Protein AF-A0A2G4JJT7-F1 (afdb_monomer_lite)

Secondary structure (DSSP, 8-state):
--HHHHHHHHHHHHHHHHHHHHTTHHHHHSSSS---SHHHHHHHHHHHHHHHHTTT---SEETTTSTT-EE------S---------STTTSS-----TTT-THHHHHHHHHHTT--GGGTEEEEEE-SSTTSPPEEEEEE-HHHHHSHHIIIIITTT--B--SS-EEEEEEEEEE-TT--EEEEEEEEEEESSHHHHHHHHHHH-TTEEEEBS-SSS-SS-B---SS---TTHHHHHHHS------

Structure (mmCIF, N/CA/C/O backbone):
data_AF-A0A2G4JJT7-F1
#
_entry.id   AF-A0A2G4JJT7-F1
#
loop_
_atom_site.group_PDB
_atom_site.id
_atom_site.type_symbol
_atom_site.label_atom_id
_atom_site.label_alt_id
_atom_site.label_comp_id
_atom_site.label_asym_id
_atom_site.label_entity_id
_atom_site.label_seq_id
_atom_site.pdbx_PDB_ins_code
_atom_site.Cartn_x
_atom_site.Cartn_y
_atom_site.Cartn_z
_atom_site.occupancy
_atom_site.B_iso_or_equiv
_atom_site.auth_seq_id
_atom_site.auth_comp_id
_atom_site.auth_asym_id
_atom_site.auth_atom_id
_atom_site.pdbx_PDB_model_num
ATOM 1 N N . MET A 1 1 ? 31.871 -16.459 -44.745 1.00 62.88 1 MET A N 1
ATOM 2 C CA . MET A 1 1 ? 32.349 -16.511 -43.346 1.00 62.88 1 MET A CA 1
ATOM 3 C C . MET A 1 1 ? 33.530 -17.458 -43.277 1.00 62.88 1 MET A C 1
ATOM 5 O O . MET A 1 1 ? 33.399 -18.595 -43.723 1.00 62.88 1 MET A O 1
ATOM 9 N N . LYS A 1 2 ? 34.689 -16.998 -42.806 1.00 88.75 2 LYS A N 1
ATOM 10 C CA . LYS A 1 2 ? 35.850 -17.871 -42.592 1.00 88.75 2 LYS A CA 1
ATOM 11 C C . LYS A 1 2 ? 35.611 -18.697 -41.323 1.00 88.75 2 LYS A C 1
ATOM 13 O O . LYS A 1 2 ? 34.895 -18.262 -40.427 1.00 88.75 2 LYS A O 1
ATOM 18 N N . LYS A 1 3 ? 36.218 -19.887 -41.222 1.00 87.38 3 LYS A N 1
ATOM 19 C CA . LYS A 1 3 ? 36.087 -20.760 -40.034 1.00 87.38 3 LYS A CA 1
ATOM 20 C C . LYS A 1 3 ? 36.439 -20.029 -38.731 1.00 87.38 3 LYS A C 1
ATOM 22 O O . LYS A 1 3 ? 35.811 -20.270 -37.711 1.00 87.38 3 LYS A O 1
ATOM 27 N N . ILE A 1 4 ? 37.401 -19.107 -38.793 1.00 92.31 4 ILE A N 1
ATOM 28 C CA . ILE A 1 4 ? 37.841 -18.315 -37.644 1.00 92.31 4 ILE A CA 1
ATOM 29 C C . ILE A 1 4 ? 36.767 -17.330 -37.157 1.00 92.31 4 ILE A C 1
ATOM 31 O O . ILE A 1 4 ? 36.588 -17.175 -35.955 1.00 92.31 4 ILE A O 1
ATOM 35 N N . ASP A 1 5 ? 35.975 -16.758 -38.068 1.00 92.62 5 ASP A N 1
ATOM 36 C CA . ASP A 1 5 ? 34.865 -15.861 -37.724 1.00 92.62 5 ASP A CA 1
ATOM 37 C C . ASP A 1 5 ? 33.791 -16.617 -36.931 1.00 92.62 5 ASP A C 1
ATOM 39 O O . ASP A 1 5 ? 33.224 -16.097 -35.975 1.00 92.62 5 ASP A O 1
ATOM 43 N N . LEU A 1 6 ? 33.544 -17.880 -37.297 1.00 94.94 6 LEU A N 1
ATOM 44 C CA . LEU A 1 6 ? 32.567 -18.738 -36.627 1.00 94.94 6 LEU A CA 1
ATOM 45 C C . LEU A 1 6 ? 33.009 -19.077 -35.197 1.00 94.94 6 LEU A C 1
ATOM 47 O O . LEU A 1 6 ? 32.183 -19.070 -34.287 1.00 94.94 6 LEU A O 1
ATOM 51 N N . VAL A 1 7 ? 34.312 -19.293 -34.985 1.00 95.31 7 VAL A N 1
ATOM 52 C CA . VAL A 1 7 ? 34.884 -19.496 -33.644 1.00 95.31 7 VAL A CA 1
ATOM 53 C C . VAL A 1 7 ? 34.708 -18.245 -32.783 1.00 95.31 7 VAL A C 1
ATOM 55 O O . VAL A 1 7 ? 34.264 -18.356 -31.643 1.00 95.31 7 VAL A O 1
ATOM 58 N N . PHE A 1 8 ? 34.986 -17.056 -33.323 1.00 96.81 8 PHE A N 1
ATOM 59 C CA . PHE A 1 8 ? 34.797 -15.809 -32.579 1.00 96.81 8 PHE A CA 1
ATOM 60 C C . PHE A 1 8 ? 33.328 -15.549 -32.231 1.00 96.81 8 PHE A C 1
ATOM 62 O O . PHE A 1 8 ? 33.026 -15.215 -31.087 1.00 96.81 8 PHE A O 1
ATOM 69 N N . VAL A 1 9 ? 32.401 -15.758 -33.170 1.00 96.44 9 VAL A N 1
ATOM 70 C CA . VAL A 1 9 ? 30.960 -15.615 -32.898 1.00 96.44 9 VAL A CA 1
ATOM 71 C C . VAL A 1 9 ? 30.505 -16.609 -31.830 1.00 96.44 9 VAL A C 1
ATOM 73 O O . VAL A 1 9 ? 29.809 -16.217 -30.895 1.00 96.44 9 VAL A O 1
ATOM 76 N N . ALA A 1 10 ? 30.932 -17.871 -31.914 1.00 96.75 10 ALA A N 1
ATOM 77 C CA . ALA A 1 10 ? 30.601 -18.877 -30.909 1.00 96.75 10 ALA A CA 1
ATOM 78 C C . ALA A 1 10 ? 31.137 -18.496 -29.520 1.00 96.75 10 ALA A C 1
ATOM 80 O O . ALA A 1 10 ? 30.405 -18.595 -28.537 1.00 96.75 10 ALA A O 1
ATOM 81 N N . ALA A 1 11 ? 32.375 -18.002 -29.439 1.00 97.12 11 ALA A N 1
ATOM 82 C CA . ALA A 1 11 ? 32.969 -17.554 -28.183 1.00 97.12 11 ALA A CA 1
ATOM 83 C C . ALA A 1 11 ? 32.204 -16.363 -27.575 1.00 97.12 11 ALA A C 1
ATOM 85 O O . ALA A 1 11 ? 31.918 -16.363 -26.375 1.00 97.12 11 ALA A O 1
ATOM 86 N N . ILE A 1 12 ? 31.810 -15.381 -28.394 1.00 97.50 12 ILE A N 1
ATOM 87 C CA . ILE A 1 12 ? 31.016 -14.223 -27.951 1.00 97.50 12 ILE A CA 1
ATOM 88 C C . ILE A 1 12 ? 29.643 -14.671 -27.439 1.00 97.50 12 ILE A C 1
ATOM 90 O O . ILE A 1 12 ? 29.233 -14.255 -26.357 1.00 97.50 12 ILE A O 1
ATOM 94 N N . LEU A 1 13 ? 28.945 -15.543 -28.174 1.00 97.75 13 LEU A N 1
ATOM 95 C CA . LEU A 1 13 ? 27.634 -16.059 -27.767 1.00 97.75 13 LEU A CA 1
ATOM 96 C C . LEU A 1 13 ? 27.717 -16.874 -26.473 1.00 97.75 13 LEU A C 1
ATOM 98 O O . LEU A 1 13 ? 26.893 -16.675 -25.583 1.00 97.75 13 LEU A O 1
ATOM 102 N N . ALA A 1 14 ? 28.724 -17.740 -26.342 1.00 96.50 14 ALA A N 1
ATOM 103 C CA . ALA A 1 14 ? 28.940 -18.531 -25.133 1.00 96.50 14 ALA A CA 1
ATOM 104 C C . ALA A 1 14 ? 29.213 -17.633 -23.919 1.00 96.50 14 ALA A C 1
ATOM 106 O O . ALA A 1 14 ? 28.605 -17.813 -22.866 1.00 96.50 14 ALA A O 1
ATOM 107 N N . THR A 1 15 ? 30.061 -16.616 -24.087 1.00 97.19 15 THR A N 1
ATOM 108 C CA . THR A 1 15 ? 30.361 -15.642 -23.028 1.00 97.19 15 THR A CA 1
ATOM 109 C C . THR A 1 15 ? 29.111 -14.856 -22.636 1.00 97.19 15 THR A C 1
ATOM 111 O O . THR A 1 15 ? 28.797 -14.721 -21.456 1.00 97.19 15 THR A O 1
ATOM 114 N N . ALA A 1 16 ? 28.349 -14.379 -23.621 1.00 96.62 16 ALA A N 1
ATOM 115 C CA . ALA A 1 16 ? 27.121 -13.632 -23.391 1.00 96.62 16 ALA A CA 1
ATOM 116 C C . ALA A 1 16 ? 26.031 -14.478 -22.709 1.00 96.62 16 ALA A C 1
ATOM 118 O O . ALA A 1 16 ? 25.288 -13.955 -21.879 1.00 96.62 16 ALA A O 1
ATOM 119 N N . ALA A 1 17 ? 25.931 -15.768 -23.044 1.00 95.62 17 ALA A N 1
ATOM 120 C CA . ALA A 1 17 ? 25.017 -16.700 -22.392 1.00 95.62 17 ALA A CA 1
ATOM 121 C C . ALA A 1 17 ? 25.443 -16.979 -20.946 1.00 95.62 17 ALA A C 1
ATOM 123 O O . ALA A 1 17 ? 24.609 -16.894 -20.049 1.00 95.62 17 ALA A O 1
ATOM 124 N N . ALA A 1 18 ? 26.733 -17.229 -20.704 1.00 94.44 18 ALA A N 1
ATOM 125 C CA . ALA A 1 18 ? 27.260 -17.458 -19.361 1.00 94.44 18 ALA A CA 1
ATOM 126 C C . ALA A 1 18 ? 27.008 -16.254 -18.441 1.00 94.44 18 ALA A C 1
ATOM 128 O O . ALA A 1 18 ? 26.500 -16.419 -17.337 1.00 94.44 18 ALA A O 1
ATOM 129 N N . LEU A 1 19 ? 27.272 -15.034 -18.919 1.00 94.56 19 LEU A N 1
ATOM 130 C CA . LEU A 1 19 ? 27.013 -13.819 -18.143 1.00 94.56 19 LEU A CA 1
ATOM 131 C C . LEU A 1 19 ? 25.524 -13.631 -17.820 1.00 94.56 19 LEU A C 1
ATOM 133 O O . LEU A 1 19 ? 25.193 -13.214 -16.717 1.00 94.56 19 LEU A O 1
ATOM 137 N N . ARG A 1 20 ? 24.620 -13.947 -18.756 1.00 92.19 20 ARG A N 1
ATOM 138 C CA . ARG A 1 20 ? 23.171 -13.762 -18.555 1.00 92.19 20 ARG A CA 1
ATOM 139 C C . ARG A 1 20 ? 22.503 -14.862 -17.738 1.00 92.19 20 ARG A C 1
ATOM 141 O O . ARG A 1 20 ? 21.462 -14.599 -17.152 1.00 92.19 20 ARG A O 1
ATOM 148 N N . LEU A 1 21 ? 23.054 -16.072 -17.734 1.00 93.31 21 LEU A N 1
ATOM 149 C CA . LEU A 1 21 ? 22.472 -17.210 -17.023 1.00 93.31 21 LEU A CA 1
ATOM 150 C C . LEU A 1 21 ? 23.082 -17.380 -15.638 1.00 93.31 21 LEU A C 1
ATOM 152 O O . LEU A 1 21 ? 22.343 -17.557 -14.679 1.00 93.31 21 LEU A O 1
ATOM 156 N N . SER A 1 22 ? 24.410 -17.313 -15.529 1.00 91.06 22 SER A N 1
ATOM 157 C CA . SER A 1 22 ? 25.097 -17.627 -14.278 1.00 91.06 22 SER A CA 1
ATOM 158 C C . SER A 1 22 ? 25.021 -16.489 -13.265 1.00 91.06 22 SER A C 1
ATOM 160 O O . SER A 1 22 ? 24.880 -16.761 -12.081 1.00 91.06 22 SER A O 1
ATOM 162 N N . ALA A 1 23 ? 25.101 -15.225 -13.701 1.00 90.38 23 ALA A N 1
ATOM 163 C CA . ALA A 1 23 ? 25.109 -14.092 -12.772 1.00 90.38 23 ALA A CA 1
ATOM 164 C C . ALA A 1 23 ? 23.794 -13.932 -11.978 1.00 90.38 23 ALA A C 1
ATOM 166 O O . ALA A 1 23 ? 23.884 -13.763 -10.768 1.00 90.38 23 ALA A O 1
ATOM 167 N N . PRO A 1 24 ? 22.593 -14.026 -12.588 1.00 90.75 24 PRO A N 1
ATOM 168 C CA . PRO A 1 24 ? 21.334 -13.910 -11.849 1.00 90.75 24 PRO A CA 1
ATOM 169 C C . PRO A 1 24 ? 20.770 -15.258 -11.369 1.00 90.75 24 PRO A C 1
ATOM 171 O O . PRO A 1 24 ? 19.615 -15.309 -10.952 1.00 90.75 24 PRO A O 1
ATOM 174 N N . TRP A 1 25 ? 21.517 -16.366 -11.479 1.00 92.50 25 TRP A N 1
ATOM 175 C CA . TRP A 1 25 ? 20.966 -17.713 -11.275 1.00 92.50 25 TRP A CA 1
ATOM 176 C C . TRP A 1 25 ? 20.315 -17.877 -9.900 1.00 92.50 25 TRP A C 1
ATOM 178 O O . TRP A 1 25 ? 19.155 -18.277 -9.809 1.00 92.50 25 TRP A O 1
ATOM 188 N N . ASP A 1 26 ? 21.036 -17.510 -8.842 1.00 92.19 26 ASP A N 1
ATOM 189 C CA . ASP A 1 26 ? 20.551 -17.647 -7.468 1.00 92.19 26 ASP A CA 1
ATOM 190 C C . ASP A 1 26 ? 19.447 -16.626 -7.142 1.00 92.19 26 ASP A C 1
ATOM 192 O O . ASP A 1 26 ? 18.537 -16.929 -6.373 1.00 92.19 26 ASP A O 1
ATOM 196 N N . ASP A 1 27 ? 19.436 -15.461 -7.792 1.00 86.38 27 ASP A N 1
ATOM 197 C CA . ASP A 1 27 ? 18.375 -14.462 -7.605 1.00 86.38 27 ASP A CA 1
ATOM 198 C C . ASP A 1 27 ? 17.053 -14.883 -8.261 1.00 86.38 27 ASP A C 1
ATOM 200 O O . ASP A 1 27 ? 15.976 -14.554 -7.756 1.00 86.38 27 ASP A O 1
ATOM 204 N N . VAL A 1 28 ? 17.125 -15.610 -9.384 1.00 89.25 28 VAL A N 1
ATOM 205 C CA . VAL A 1 28 ? 15.960 -16.079 -10.153 1.00 89.25 28 VAL A CA 1
ATOM 206 C C . VAL A 1 28 ? 15.461 -17.436 -9.655 1.00 89.25 28 VAL A C 1
ATOM 208 O O . VAL A 1 28 ? 14.250 -17.660 -9.595 1.00 89.25 28 VAL A O 1
ATOM 211 N N . LEU A 1 29 ? 16.372 -18.352 -9.314 1.00 92.19 29 LEU A N 1
ATOM 212 C CA . LEU A 1 29 ? 16.073 -19.759 -9.012 1.00 92.19 29 LEU A CA 1
ATOM 213 C C . LEU A 1 29 ? 16.462 -20.193 -7.589 1.00 92.19 29 LEU A C 1
ATOM 215 O O . LEU A 1 29 ? 16.241 -21.349 -7.238 1.00 92.19 29 LEU A O 1
ATOM 219 N N . GLY A 1 30 ? 17.002 -19.306 -6.750 1.00 81.00 30 GLY A N 1
ATOM 220 C CA . GLY A 1 30 ? 17.460 -19.648 -5.394 1.00 81.00 30 GLY A CA 1
ATOM 221 C C . GLY A 1 30 ? 16.357 -19.781 -4.339 1.00 81.00 30 GLY A C 1
ATOM 222 O O . GLY A 1 30 ? 16.654 -20.031 -3.173 1.00 81.00 30 GLY A O 1
ATOM 223 N N . SER A 1 31 ? 15.083 -19.625 -4.710 1.00 80.81 31 SER A N 1
ATOM 224 C CA . SER A 1 31 ? 13.943 -19.748 -3.792 1.00 80.81 31 SER A CA 1
ATOM 225 C C . SER A 1 31 ? 13.006 -20.896 -4.187 1.00 80.81 31 SER A C 1
ATOM 227 O O . SER A 1 31 ? 13.139 -21.496 -5.249 1.00 80.81 31 SER A O 1
ATOM 229 N N . SER A 1 32 ? 11.995 -21.191 -3.361 1.00 86.06 32 SER A N 1
ATOM 230 C CA . SER A 1 32 ? 10.944 -22.171 -3.696 1.00 86.06 32 SER A CA 1
ATOM 231 C C . SER A 1 32 ? 10.057 -21.754 -4.881 1.00 86.06 32 SER A C 1
ATOM 233 O O . SER A 1 32 ? 9.156 -22.497 -5.278 1.00 86.06 32 SER A O 1
ATOM 235 N N . ARG A 1 33 ? 10.280 -20.557 -5.437 1.00 74.62 33 ARG A N 1
ATOM 236 C CA . ARG A 1 33 ? 9.566 -19.984 -6.578 1.00 74.62 33 ARG A CA 1
ATOM 237 C C . ARG A 1 33 ? 10.562 -19.378 -7.567 1.00 74.62 33 ARG A C 1
ATOM 239 O O . ARG A 1 33 ? 11.626 -18.906 -7.177 1.00 74.62 33 ARG A O 1
ATOM 246 N N . VAL A 1 34 ? 10.172 -19.341 -8.841 1.00 86.38 34 VAL A N 1
ATOM 247 C CA . VAL A 1 34 ? 10.897 -18.571 -9.858 1.00 86.38 34 VAL A CA 1
ATOM 248 C C . VAL A 1 34 ? 10.654 -17.089 -9.595 1.00 86.38 34 VAL A C 1
ATOM 250 O O . VAL A 1 34 ? 9.505 -16.637 -9.580 1.00 86.38 34 VAL A O 1
ATOM 253 N N . ASN A 1 35 ? 11.730 -16.348 -9.366 1.00 83.12 35 ASN A N 1
ATOM 254 C CA . ASN A 1 35 ? 11.689 -14.919 -9.121 1.00 83.12 35 ASN A CA 1
ATOM 255 C C . ASN A 1 35 ? 11.998 -14.167 -10.417 1.00 83.12 35 ASN A C 1
ATOM 257 O O . ASN A 1 35 ? 13.136 -14.119 -10.879 1.00 83.12 35 ASN A O 1
ATOM 261 N N . PHE A 1 36 ? 10.969 -13.586 -11.025 1.00 85.38 36 PHE A N 1
ATOM 262 C CA . PHE A 1 36 ? 11.162 -12.705 -12.168 1.00 85.38 36 PHE A CA 1
ATOM 263 C C . PHE A 1 36 ? 11.747 -11.382 -11.678 1.00 85.38 36 PHE A C 1
ATOM 265 O O . PHE A 1 36 ? 11.141 -10.693 -10.855 1.00 85.38 36 PHE A O 1
ATOM 272 N N . LEU A 1 37 ? 12.945 -11.061 -12.162 1.00 78.81 37 LEU A N 1
ATOM 273 C CA . LEU A 1 37 ? 13.629 -9.825 -11.808 1.00 78.81 37 LEU A CA 1
ATOM 274 C C . LEU A 1 37 ? 12.855 -8.639 -12.389 1.00 78.81 37 LEU A C 1
ATOM 276 O O . LEU A 1 37 ? 12.451 -8.671 -13.549 1.00 78.81 37 LEU A O 1
ATOM 280 N N . GLU A 1 38 ? 12.683 -7.600 -11.573 1.00 74.75 38 GLU A N 1
ATOM 281 C CA . GLU A 1 38 ? 11.982 -6.357 -11.914 1.00 74.75 38 GLU A CA 1
ATOM 282 C C . GLU A 1 38 ? 10.460 -6.481 -12.114 1.00 74.75 38 GLU A C 1
ATOM 284 O O . GLU A 1 38 ? 9.870 -7.548 -12.278 1.00 74.75 38 GLU A O 1
ATOM 289 N N . THR A 1 39 ? 9.782 -5.333 -12.084 1.00 68.75 39 THR A N 1
ATOM 290 C CA . THR A 1 39 ? 8.317 -5.265 -12.199 1.00 68.75 39 THR A CA 1
ATOM 291 C C . THR A 1 39 ? 7.823 -5.614 -13.608 1.00 68.75 39 THR A C 1
ATOM 293 O O . THR A 1 39 ? 6.733 -6.172 -13.751 1.00 68.75 39 THR A O 1
ATOM 296 N N . ASP A 1 40 ? 8.617 -5.316 -14.638 1.00 72.69 40 ASP A N 1
ATOM 297 C CA . ASP A 1 40 ? 8.242 -5.517 -16.042 1.00 72.69 40 ASP A CA 1
ATOM 298 C C . ASP A 1 40 ? 8.146 -7.006 -16.415 1.00 72.69 40 ASP A C 1
ATOM 300 O O . ASP A 1 40 ? 7.186 -7.446 -17.053 1.00 72.69 40 ASP A O 1
ATOM 304 N N . ALA A 1 41 ? 9.067 -7.831 -15.912 1.00 77.75 41 ALA A N 1
ATOM 305 C CA . ALA A 1 41 ? 9.032 -9.269 -16.157 1.00 77.75 41 ALA A CA 1
ATOM 306 C C . ALA A 1 41 ? 7.759 -9.913 -15.577 1.00 77.75 41 ALA A C 1
ATOM 308 O O . ALA A 1 41 ? 7.095 -10.708 -16.247 1.00 77.75 41 ALA A O 1
ATOM 309 N N . TRP A 1 42 ? 7.346 -9.507 -14.371 1.00 77.50 42 TRP A N 1
ATOM 310 C CA . TRP A 1 42 ? 6.079 -9.949 -13.773 1.00 77.50 42 TRP A CA 1
ATOM 311 C C . TRP A 1 42 ? 4.850 -9.504 -14.574 1.00 77.50 42 TRP A C 1
ATOM 313 O O . TRP A 1 42 ? 3.873 -10.253 -14.677 1.00 77.50 42 TRP A O 1
ATOM 323 N N . TYR A 1 43 ? 4.884 -8.304 -15.157 1.00 79.06 43 TYR A N 1
ATOM 324 C CA . TYR A 1 43 ? 3.828 -7.831 -16.050 1.00 79.06 43 TYR A CA 1
ATOM 325 C C . TYR A 1 43 ? 3.699 -8.738 -17.284 1.00 79.06 43 TYR A C 1
ATOM 327 O O . TYR A 1 43 ? 2.594 -9.191 -17.606 1.00 79.06 43 TYR A O 1
ATOM 335 N N . HIS A 1 44 ? 4.822 -9.084 -17.915 1.00 79.75 44 HIS A N 1
ATOM 336 C CA . HIS A 1 44 ? 4.840 -9.973 -19.075 1.00 79.75 44 HIS A CA 1
ATOM 337 C C . HIS A 1 44 ? 4.370 -11.396 -18.763 1.00 79.75 44 HIS A C 1
ATOM 339 O O . HIS A 1 44 ? 3.614 -11.962 -19.555 1.00 79.75 44 HIS A O 1
ATOM 345 N N . VAL A 1 45 ? 4.729 -11.956 -17.605 1.00 83.44 45 VAL A N 1
ATOM 346 C CA . VAL A 1 45 ? 4.232 -13.274 -17.167 1.00 83.44 45 VAL A CA 1
ATOM 347 C C . VAL A 1 45 ? 2.706 -13.294 -17.135 1.00 83.44 45 VAL A C 1
ATOM 349 O O . VAL A 1 45 ? 2.090 -14.186 -17.717 1.00 83.44 45 VAL A O 1
ATOM 352 N N . ARG A 1 46 ? 2.076 -12.268 -16.551 1.00 84.69 46 ARG A N 1
ATOM 353 C CA . ARG A 1 46 ? 0.610 -12.163 -16.515 1.00 84.69 46 ARG A CA 1
ATOM 354 C C . ARG A 1 46 ? -0.002 -12.073 -17.914 1.00 84.69 46 ARG A C 1
ATOM 356 O O . ARG A 1 46 ? -1.028 -12.704 -18.169 1.00 84.69 46 ARG A O 1
ATOM 363 N N . LEU A 1 47 ? 0.600 -11.299 -18.820 1.00 80.81 47 LEU A N 1
ATOM 364 C CA . LEU A 1 47 ? 0.118 -11.209 -20.202 1.00 80.81 47 LEU A CA 1
ATOM 365 C C . LEU A 1 47 ? 0.205 -12.559 -20.922 1.00 80.81 47 LEU A C 1
ATOM 367 O O . LEU A 1 47 ? -0.745 -12.939 -21.608 1.00 80.81 47 LEU A O 1
ATOM 371 N N . VAL A 1 48 ? 1.305 -13.295 -20.740 1.00 83.25 48 VAL A N 1
ATOM 372 C CA . VAL A 1 48 ? 1.493 -14.634 -21.316 1.00 83.25 48 VAL A CA 1
ATOM 373 C C . VAL A 1 48 ? 0.470 -15.615 -20.747 1.00 83.25 48 VAL A C 1
ATOM 375 O O . VAL A 1 48 ? -0.194 -16.307 -21.515 1.00 83.25 48 VAL A O 1
ATOM 378 N N . GLU A 1 49 ? 0.269 -15.645 -19.429 1.00 83.00 49 GLU A N 1
ATOM 379 C CA . GLU A 1 49 ? -0.749 -16.500 -18.806 1.00 83.00 49 GLU A CA 1
ATOM 380 C C . GLU A 1 49 ? -2.155 -16.202 -19.336 1.00 83.00 49 GLU A C 1
ATOM 382 O O . GLU A 1 49 ? -2.916 -17.120 -19.656 1.00 83.00 49 GLU A O 1
ATOM 387 N N . ASN A 1 50 ? -2.494 -14.918 -19.468 1.00 81.88 50 ASN A N 1
ATOM 388 C CA . ASN A 1 50 ? -3.764 -14.496 -20.041 1.00 81.88 50 ASN A CA 1
ATOM 389 C C . ASN A 1 50 ? -3.896 -14.928 -21.511 1.00 81.88 50 ASN A C 1
ATOM 391 O O . ASN A 1 50 ? -4.955 -15.408 -21.915 1.00 81.88 50 ASN A O 1
ATOM 395 N N . GLN A 1 51 ? -2.824 -14.808 -22.299 1.00 82.12 51 GLN A N 1
ATOM 396 C CA . GLN A 1 51 ? -2.798 -15.218 -23.703 1.00 82.12 51 GLN A CA 1
ATOM 397 C C . GLN A 1 51 ? -2.959 -16.731 -23.873 1.00 82.12 51 GLN A C 1
ATOM 399 O O . GLN A 1 51 ? -3.660 -17.162 -24.785 1.00 82.12 51 GLN A O 1
ATOM 404 N N . VAL A 1 52 ? -2.339 -17.531 -23.003 1.00 83.00 52 VAL A N 1
ATOM 405 C CA . VAL A 1 52 ? -2.455 -18.998 -23.019 1.00 83.00 52 VAL A CA 1
ATOM 406 C C . VAL A 1 52 ? -3.883 -19.435 -22.689 1.00 83.00 52 VAL A C 1
ATOM 408 O O . VAL A 1 52 ? -4.419 -20.316 -23.354 1.00 83.00 52 VAL A O 1
ATOM 411 N N . ARG A 1 53 ? -4.528 -18.804 -21.698 1.00 82.19 53 ARG A N 1
ATOM 412 C CA . ARG A 1 53 ? -5.901 -19.151 -21.283 1.00 82.19 53 ARG A CA 1
ATOM 413 C C . ARG A 1 53 ? -6.968 -18.746 -22.294 1.00 82.19 53 ARG A C 1
ATOM 415 O O . ARG A 1 53 ? -7.989 -19.417 -22.384 1.00 82.19 53 ARG A O 1
ATOM 422 N N . ASN A 1 54 ? -6.744 -17.651 -23.016 1.00 78.44 54 ASN A N 1
ATOM 423 C CA . ASN A 1 54 ? -7.735 -17.066 -23.920 1.00 78.44 54 ASN A CA 1
ATOM 424 C C . ASN A 1 54 ? -7.366 -17.226 -25.398 1.00 78.44 54 ASN A C 1
ATOM 426 O O . ASN A 1 54 ? -7.971 -16.579 -26.251 1.00 78.44 54 ASN A O 1
ATOM 430 N N . PHE A 1 55 ? -6.377 -18.068 -25.713 1.00 84.81 55 PHE A N 1
ATOM 431 C CA . PHE A 1 55 ? -5.949 -18.305 -27.086 1.00 84.81 55 PHE A CA 1
ATOM 432 C C . PHE A 1 55 ? -7.144 -18.733 -27.960 1.00 84.81 55 PHE A C 1
ATOM 434 O O . PHE A 1 55 ? -7.902 -19.614 -27.549 1.00 84.81 55 PHE A O 1
ATOM 441 N N . PRO A 1 56 ? -7.333 -18.139 -29.157 1.00 88.56 56 PRO A N 1
ATOM 442 C CA . PRO A 1 56 ? -6.413 -17.260 -29.897 1.00 88.56 56 PRO A CA 1
ATOM 443 C C . PRO A 1 56 ? -6.589 -15.751 -29.642 1.00 88.56 56 PRO A C 1
ATOM 445 O O . PRO A 1 56 ? -5.966 -14.931 -30.316 1.00 88.56 56 PRO A O 1
ATOM 448 N N . HIS A 1 57 ? -7.444 -15.352 -28.703 1.00 80.25 57 HIS A N 1
ATOM 449 C CA . HIS A 1 57 ? -7.728 -13.946 -28.428 1.00 80.25 57 HIS A CA 1
ATOM 450 C C . HIS A 1 57 ? -6.637 -13.318 -27.553 1.00 80.25 57 HIS A C 1
ATOM 452 O O . HIS A 1 57 ? -6.133 -13.933 -26.614 1.00 80.25 57 HIS A O 1
ATOM 458 N N . ARG A 1 58 ? -6.265 -12.075 -27.876 1.00 76.44 58 ARG A N 1
ATOM 459 C CA . ARG A 1 58 ? -5.261 -11.289 -27.145 1.00 76.44 58 ARG A CA 1
ATOM 460 C C . ARG A 1 58 ? -5.911 -10.138 -26.398 1.00 76.44 58 ARG A C 1
ATOM 462 O O . ARG A 1 58 ? -6.865 -9.538 -26.892 1.00 76.44 58 ARG A O 1
ATOM 469 N N . VAL A 1 59 ? -5.352 -9.787 -25.246 1.00 77.75 59 VAL A N 1
ATOM 470 C CA . VAL A 1 59 ? -5.735 -8.568 -24.531 1.00 77.75 59 VAL A CA 1
ATOM 471 C C . VAL A 1 59 ? -5.115 -7.357 -25.228 1.00 77.75 59 VAL A C 1
ATOM 473 O O . VAL A 1 59 ? -3.913 -7.319 -25.470 1.00 77.75 59 VAL A O 1
ATOM 476 N N . THR A 1 60 ? -5.943 -6.389 -25.612 1.00 77.69 60 THR A N 1
ATOM 477 C CA . THR A 1 60 ? -5.507 -5.153 -26.290 1.00 77.69 60 THR A CA 1
ATOM 478 C C . THR A 1 60 ? -5.426 -3.964 -25.340 1.00 77.69 60 THR A C 1
ATOM 480 O O . THR A 1 60 ? -4.669 -3.027 -25.585 1.00 77.69 60 THR A O 1
ATOM 483 N N . VAL A 1 61 ? -6.178 -4.014 -24.243 1.00 79.62 61 VAL A N 1
ATOM 484 C CA . VAL A 1 61 ? -6.180 -3.012 -23.180 1.00 79.62 61 VAL A CA 1
ATOM 485 C C . VAL A 1 61 ? -6.036 -3.738 -21.860 1.00 79.62 61 VAL A C 1
ATOM 487 O O . VAL A 1 61 ? -6.824 -4.631 -21.553 1.00 79.62 61 VAL A O 1
ATOM 490 N N . ASP A 1 62 ? -5.027 -3.351 -21.097 1.00 73.81 62 ASP A N 1
ATOM 491 C CA . ASP A 1 62 ? -4.775 -3.877 -19.773 1.00 73.81 62 ASP A CA 1
ATOM 492 C C . ASP A 1 62 ? -5.306 -2.918 -18.703 1.00 73.81 62 ASP A C 1
ATOM 494 O O . ASP A 1 62 ? -4.668 -1.897 -18.412 1.00 73.81 62 ASP A O 1
ATOM 498 N N . PRO A 1 63 ? -6.462 -3.224 -18.094 1.00 69.44 63 PRO A N 1
ATOM 499 C CA . PRO A 1 63 ? -7.044 -2.383 -17.057 1.00 69.44 63 PRO A CA 1
ATOM 500 C C . PRO A 1 63 ? -6.263 -2.450 -15.736 1.00 69.44 63 PRO A C 1
ATOM 502 O O . PRO A 1 63 ? -6.600 -1.743 -14.799 1.00 69.44 63 PRO A O 1
ATOM 505 N N . TYR A 1 64 ? -5.225 -3.281 -15.616 1.00 61.44 64 TYR A N 1
ATOM 506 C CA . TYR A 1 64 ? -4.438 -3.384 -14.384 1.00 61.44 64 TYR A CA 1
ATOM 507 C C . TYR A 1 64 ? -3.121 -2.602 -14.434 1.00 61.44 64 TYR A C 1
ATOM 509 O O . TYR A 1 64 ? -2.423 -2.529 -13.424 1.00 61.44 64 TYR A O 1
ATOM 517 N N . ALA A 1 65 ? -2.769 -2.027 -15.586 1.00 63.56 65 ALA A N 1
ATOM 518 C CA . ALA A 1 65 ? -1.449 -1.447 -15.818 1.00 63.56 65 ALA A CA 1
ATOM 519 C C . ALA A 1 65 ? -1.342 0.064 -15.510 1.00 63.56 65 ALA A C 1
ATOM 521 O O . ALA A 1 65 ? -0.305 0.502 -15.022 1.00 63.56 65 ALA A O 1
ATOM 522 N N . ALA A 1 66 ? -2.393 0.865 -15.739 1.00 58.88 66 ALA A N 1
ATOM 523 C CA . ALA A 1 66 ? -2.397 2.322 -15.498 1.00 58.88 66 ALA A CA 1
ATOM 524 C C . ALA A 1 66 ? -3.830 2.859 -15.316 1.00 58.88 66 ALA A C 1
ATOM 526 O O . ALA A 1 66 ? -4.700 2.255 -15.916 1.00 58.88 66 ALA A O 1
ATOM 527 N N . PRO A 1 67 ? -4.102 3.985 -14.616 1.00 44.53 67 PRO A N 1
ATOM 528 C CA . PRO A 1 67 ? -5.451 4.480 -14.255 1.00 44.53 67 PRO A CA 1
ATOM 529 C C . PRO A 1 67 ? -6.529 4.567 -15.355 1.00 44.53 67 PRO A C 1
ATOM 531 O O . PRO A 1 67 ? -7.711 4.547 -15.042 1.00 44.53 67 PRO A O 1
ATOM 534 N N . ASN A 1 68 ? -6.145 4.657 -16.632 1.00 60.41 68 ASN A N 1
ATOM 535 C CA . ASN A 1 68 ? -7.072 4.694 -17.776 1.00 60.41 68 ASN A CA 1
ATOM 536 C C . ASN A 1 68 ? -7.001 3.416 -18.637 1.00 60.41 68 ASN A C 1
ATOM 538 O O . ASN A 1 68 ? -7.429 3.400 -19.791 1.00 60.41 68 ASN A O 1
ATOM 542 N N . GLY A 1 69 ? -6.406 2.357 -18.091 1.00 57.28 69 GLY A N 1
ATOM 543 C CA . GLY A 1 69 ? -5.900 1.211 -18.829 1.00 57.28 69 GLY A CA 1
ATOM 544 C C . GLY A 1 69 ? -4.613 1.561 -19.574 1.00 57.28 69 GLY A C 1
ATOM 545 O O . GLY A 1 69 ? -4.375 2.707 -19.958 1.00 57.28 69 GLY A O 1
ATOM 546 N N . GLN A 1 70 ? -3.762 0.564 -19.790 1.00 70.06 70 GLN A N 1
ATOM 547 C CA . GLN A 1 70 ? -2.642 0.696 -20.717 1.00 70.06 70 GLN A CA 1
ATOM 548 C C . GLN A 1 70 ? -2.951 -0.113 -21.966 1.00 70.06 70 GLN A C 1
ATOM 550 O O . GLN A 1 70 ? -3.311 -1.287 -21.881 1.00 70.06 70 GLN A O 1
ATOM 555 N N . TYR A 1 71 ? -2.788 0.493 -23.138 1.00 71.50 71 TYR A N 1
ATOM 556 C CA . TYR A 1 71 ? -2.782 -0.284 -24.368 1.00 71.50 71 TYR A CA 1
ATOM 557 C C . TYR A 1 71 ? -1.590 -1.233 -24.336 1.00 71.50 71 TYR A C 1
ATOM 559 O O . TYR A 1 71 ? -0.440 -0.806 -24.208 1.00 71.50 71 TYR A O 1
ATOM 567 N N . VAL A 1 72 ? -1.870 -2.527 -24.447 1.00 67.25 72 VAL A N 1
ATOM 568 C CA . VAL A 1 72 ? -0.812 -3.521 -24.581 1.00 67.25 72 VAL A CA 1
ATOM 569 C C . VAL A 1 72 ? -0.285 -3.371 -25.995 1.00 67.25 72 VAL A C 1
ATOM 571 O O . VAL A 1 72 ? -1.002 -3.668 -26.953 1.00 67.25 72 VAL A O 1
ATOM 574 N N . ALA A 1 73 ? 0.942 -2.860 -26.132 1.00 56.53 73 ALA A N 1
ATOM 575 C CA . ALA A 1 73 ? 1.607 -2.803 -27.423 1.00 56.53 73 ALA A CA 1
ATOM 576 C C . ALA A 1 73 ? 1.621 -4.225 -27.989 1.00 56.53 73 ALA A C 1
ATOM 578 O O . ALA A 1 73 ? 2.269 -5.123 -27.449 1.00 56.53 73 ALA A O 1
ATOM 579 N N . ALA A 1 74 ? 0.827 -4.447 -29.035 1.00 47.53 74 ALA A N 1
ATOM 580 C CA . ALA A 1 74 ? 0.787 -5.731 -29.695 1.00 47.53 74 ALA A CA 1
ATOM 581 C C . ALA A 1 74 ? 2.196 -6.004 -30.227 1.00 47.53 74 ALA A C 1
ATOM 583 O O . ALA A 1 74 ? 2.701 -5.250 -31.058 1.00 47.53 74 ALA A O 1
ATOM 584 N N . LEU A 1 75 ? 2.822 -7.089 -29.770 1.00 39.50 75 LEU A N 1
ATOM 585 C CA . LEU A 1 75 ? 3.914 -7.715 -30.507 1.00 39.50 75 LEU A CA 1
ATOM 586 C C . LEU A 1 75 ? 3.317 -8.229 -31.826 1.00 39.50 75 LEU A C 1
ATOM 588 O O . LEU A 1 75 ? 2.865 -9.366 -31.930 1.00 39.50 75 LEU A O 1
ATOM 592 N N . ALA A 1 76 ? 3.239 -7.344 -32.814 1.00 29.44 76 ALA A N 1
ATOM 593 C CA . ALA A 1 76 ? 3.011 -7.659 -34.212 1.00 29.44 76 ALA A CA 1
ATOM 594 C C . ALA A 1 76 ? 4.187 -7.074 -35.014 1.00 29.44 76 ALA A C 1
ATOM 596 O O . ALA A 1 76 ? 4.644 -5.969 -34.706 1.00 29.44 76 ALA A O 1
ATOM 597 N N . PRO A 1 77 ? 4.729 -7.809 -36.000 1.00 30.53 77 PRO A N 1
ATOM 598 C CA . PRO A 1 77 ? 5.914 -7.387 -36.728 1.00 30.53 77 PRO A CA 1
ATOM 599 C C . PRO A 1 77 ? 5.580 -6.207 -37.650 1.00 30.53 77 PRO A C 1
ATOM 601 O O . PRO A 1 77 ? 4.612 -6.269 -38.394 1.00 30.53 77 PRO A O 1
ATOM 604 N N . ALA A 1 78 ? 6.439 -5.186 -37.605 1.00 32.16 78 ALA A N 1
ATOM 605 C CA . ALA A 1 78 ? 6.644 -4.122 -38.590 1.00 32.16 78 ALA A CA 1
ATOM 606 C C . ALA A 1 78 ? 5.438 -3.258 -39.042 1.00 32.16 78 ALA A C 1
ATOM 608 O O . ALA A 1 78 ? 4.444 -3.720 -39.586 1.00 32.16 78 ALA A O 1
ATOM 609 N N . SER A 1 79 ? 5.671 -1.941 -38.973 1.00 34.47 79 SER A N 1
ATOM 610 C CA . SER A 1 79 ? 4.933 -0.829 -39.597 1.00 34.47 79 SER A CA 1
ATOM 611 C C . SER A 1 79 ? 3.567 -0.458 -38.997 1.00 34.47 79 SER A C 1
ATOM 613 O O . SER A 1 79 ? 2.541 -1.036 -39.326 1.00 34.47 79 SER A O 1
ATOM 615 N N . ASN A 1 80 ? 3.537 0.576 -38.148 1.00 28.52 80 ASN A N 1
ATOM 616 C CA . ASN A 1 80 ? 3.143 1.938 -38.555 1.00 28.52 80 ASN A CA 1
ATOM 617 C C . ASN A 1 80 ? 3.293 2.902 -37.351 1.00 28.52 80 ASN A C 1
ATOM 619 O O . ASN A 1 80 ? 2.787 2.578 -36.275 1.00 28.52 80 ASN A O 1
ATOM 623 N N . PRO A 1 81 ? 3.972 4.059 -37.465 1.00 42.22 81 PRO A N 1
ATOM 624 C CA . PRO A 1 81 ? 4.035 5.029 -36.381 1.00 42.22 81 PRO A CA 1
ATOM 625 C C . PRO A 1 81 ? 2.826 5.968 -36.467 1.00 42.22 81 PRO A C 1
ATOM 627 O O . PRO A 1 81 ? 2.564 6.546 -37.519 1.00 42.22 81 PRO A O 1
ATOM 630 N N . THR A 1 82 ? 2.121 6.177 -35.355 1.00 34.34 82 THR A N 1
ATOM 631 C CA . THR A 1 82 ? 1.219 7.332 -35.217 1.00 34.34 82 THR A CA 1
ATOM 632 C C . THR A 1 82 ? 1.748 8.296 -34.159 1.00 34.34 82 THR A C 1
ATOM 634 O O . THR A 1 82 ? 2.201 7.846 -33.104 1.00 34.34 82 THR A O 1
ATOM 637 N N . PRO A 1 83 ? 1.723 9.613 -34.436 1.00 44.22 83 PRO A N 1
ATOM 638 C CA . PRO A 1 83 ? 2.339 10.629 -33.603 1.00 44.22 83 PRO A CA 1
ATOM 639 C C . PRO A 1 83 ? 1.326 11.158 -32.587 1.00 44.22 83 PRO A C 1
ATOM 641 O O . PRO A 1 83 ? 0.232 11.580 -32.953 1.00 44.22 83 PRO A O 1
ATOM 644 N N . GLY A 1 84 ? 1.692 11.178 -31.309 1.00 29.94 84 GLY A N 1
ATOM 645 C CA . GLY A 1 84 ? 0.864 11.855 -30.316 1.00 29.94 84 GLY A CA 1
ATOM 646 C C . GLY A 1 84 ? 1.188 11.492 -28.879 1.00 29.94 84 GLY A C 1
ATOM 647 O O . GLY A 1 84 ? 0.515 10.657 -28.294 1.00 29.94 84 GLY A O 1
ATOM 648 N N . GLY A 1 85 ? 2.182 12.177 -28.309 1.00 29.72 85 GLY A N 1
ATOM 649 C CA . GLY A 1 85 ? 2.210 12.475 -26.876 1.00 29.72 85 GLY A CA 1
ATOM 650 C C . GLY A 1 85 ? 2.690 11.366 -25.940 1.00 29.72 85 GLY A C 1
ATOM 651 O O . GLY A 1 85 ? 1.922 10.862 -25.132 1.00 29.72 85 GLY A O 1
ATOM 652 N N . ALA A 1 86 ? 3.995 11.096 -25.942 1.00 31.16 86 ALA A N 1
ATOM 653 C CA . ALA A 1 86 ? 4.703 10.901 -24.675 1.00 31.16 86 ALA A CA 1
ATOM 654 C C . ALA A 1 86 ? 5.236 12.287 -24.262 1.00 31.16 86 ALA A C 1
ATOM 656 O O . ALA A 1 86 ? 5.798 12.978 -25.116 1.00 31.16 86 ALA A O 1
ATOM 657 N N . PRO A 1 87 ? 5.030 12.732 -23.008 1.00 36.62 87 PRO A N 1
ATOM 658 C CA . PRO A 1 87 ? 5.872 12.207 -21.940 1.00 36.62 87 PRO A CA 1
ATOM 659 C C . PRO A 1 87 ? 5.156 12.125 -20.579 1.00 36.62 87 PRO A C 1
ATOM 661 O O . PRO A 1 87 ? 5.013 13.119 -19.877 1.00 36.62 87 PRO A O 1
ATOM 664 N N . THR A 1 88 ? 4.786 10.922 -20.146 1.00 34.25 88 THR A N 1
ATOM 665 C CA . THR A 1 88 ? 4.553 10.634 -18.711 1.00 34.25 88 THR A CA 1
ATOM 666 C C . THR A 1 88 ? 5.194 9.322 -18.254 1.00 34.25 88 THR A C 1
ATOM 668 O O . THR A 1 88 ? 5.310 9.075 -17.058 1.00 34.25 88 THR A O 1
ATOM 671 N N . SER A 1 89 ? 5.730 8.524 -19.181 1.00 33.28 89 SER A N 1
ATOM 672 C CA . SER A 1 89 ? 6.311 7.204 -18.910 1.00 33.28 89 SER A CA 1
ATOM 673 C C . SER A 1 89 ? 7.599 7.230 -18.075 1.00 33.28 89 SER A C 1
ATOM 675 O O . SER A 1 89 ? 7.974 6.209 -17.516 1.00 33.28 89 SER A O 1
ATOM 677 N N . ALA A 1 90 ? 8.282 8.375 -17.964 1.00 28.11 90 ALA A N 1
ATOM 678 C CA . ALA A 1 90 ? 9.566 8.473 -17.262 1.00 28.11 90 ALA A CA 1
ATOM 679 C C . ALA A 1 90 ? 9.437 8.719 -15.746 1.00 28.11 90 ALA A C 1
ATOM 681 O O . ALA A 1 90 ? 10.337 8.353 -15.000 1.00 28.11 90 ALA A O 1
ATOM 682 N N . ALA A 1 91 ? 8.321 9.283 -15.268 1.00 29.20 91 ALA A N 1
ATOM 683 C CA . ALA A 1 91 ? 8.130 9.557 -13.836 1.00 29.20 91 ALA A CA 1
ATOM 684 C C . ALA A 1 91 ? 7.617 8.334 -13.047 1.00 29.20 91 ALA A C 1
ATOM 686 O O . ALA A 1 91 ? 7.703 8.304 -11.824 1.00 29.20 91 ALA A O 1
ATOM 687 N N . PHE A 1 92 ? 7.113 7.314 -13.749 1.00 36.62 92 PHE A N 1
ATOM 688 C CA . PHE A 1 92 ? 6.657 6.048 -13.165 1.00 36.62 92 PHE A CA 1
ATOM 689 C C . PHE A 1 92 ? 7.806 5.044 -12.945 1.00 36.62 92 PHE A C 1
ATOM 691 O O . PHE A 1 92 ? 7.677 4.117 -12.153 1.00 36.62 92 PHE A O 1
ATOM 698 N N . LEU A 1 93 ? 8.947 5.239 -13.620 1.00 28.14 93 LEU A N 1
ATOM 699 C CA . LEU A 1 93 ? 10.065 4.287 -13.661 1.00 28.14 93 LEU A CA 1
ATOM 700 C C . LEU A 1 93 ? 11.146 4.513 -12.589 1.00 28.14 93 LEU A C 1
ATOM 702 O O . LEU A 1 93 ? 12.139 3.793 -12.585 1.00 28.14 93 LEU A O 1
ATOM 706 N N . THR A 1 94 ? 10.982 5.471 -11.668 1.00 28.08 94 THR A N 1
ATOM 707 C CA . THR A 1 94 ? 12.027 5.793 -10.672 1.00 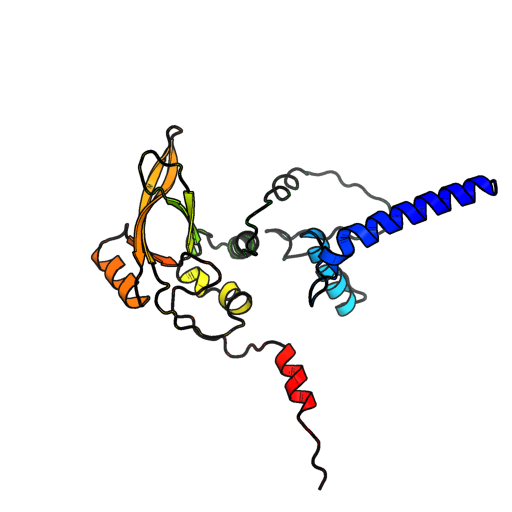28.08 94 THR A CA 1
ATOM 708 C C . THR A 1 94 ? 11.593 5.730 -9.210 1.00 28.08 94 THR A C 1
ATOM 710 O O . THR A 1 94 ? 12.340 6.202 -8.358 1.00 28.08 94 THR A O 1
ATOM 713 N N . SER A 1 95 ? 10.452 5.130 -8.854 1.00 28.94 95 SER A N 1
ATOM 714 C CA . SER A 1 95 ? 10.237 4.759 -7.444 1.00 28.94 95 SER A CA 1
ATOM 715 C C . SER A 1 95 ? 10.851 3.385 -7.163 1.00 28.94 95 SER A C 1
ATOM 717 O O . SER A 1 95 ? 10.152 2.390 -6.962 1.00 28.94 95 SER A O 1
ATOM 719 N N . THR A 1 96 ? 12.178 3.320 -7.188 1.00 34.28 96 THR A N 1
ATOM 720 C CA . THR A 1 96 ? 12.907 2.303 -6.430 1.00 34.28 96 THR A CA 1
ATOM 721 C C . THR A 1 96 ? 12.718 2.569 -4.933 1.00 34.28 96 THR A C 1
ATOM 723 O O . THR A 1 96 ? 12.790 3.711 -4.487 1.00 34.28 96 THR A O 1
ATOM 726 N N . ASP A 1 97 ? 12.493 1.481 -4.199 1.00 33.59 97 ASP A N 1
ATOM 727 C CA . ASP A 1 97 ? 12.578 1.309 -2.746 1.00 33.59 97 ASP A CA 1
ATOM 728 C C . ASP A 1 97 ? 11.484 1.870 -1.821 1.00 33.59 97 ASP A C 1
ATOM 730 O O . ASP A 1 97 ? 11.541 2.972 -1.284 1.00 33.59 97 ASP A O 1
ATOM 734 N N . ALA A 1 98 ? 10.603 0.955 -1.413 1.00 33.38 98 ALA A N 1
ATOM 735 C CA . ALA A 1 98 ? 10.703 0.469 -0.038 1.00 33.38 98 ALA A CA 1
ATOM 736 C C . ALA A 1 98 ? 10.927 -1.051 -0.103 1.00 33.38 98 ALA A C 1
ATOM 738 O O . ALA A 1 98 ? 10.003 -1.786 -0.455 1.00 33.38 98 ALA A O 1
ATOM 739 N N . GLY A 1 99 ? 12.147 -1.511 0.195 1.00 31.55 99 GLY A N 1
ATOM 740 C CA . GLY A 1 99 ? 12.619 -2.906 0.132 1.00 31.55 99 GLY A CA 1
ATOM 741 C C . GLY A 1 99 ? 11.924 -3.907 1.073 1.00 31.55 99 GLY A C 1
ATOM 742 O O . GLY A 1 99 ? 12.552 -4.837 1.561 1.00 31.55 99 GLY A O 1
ATOM 743 N N . ASN A 1 100 ? 10.625 -3.736 1.328 1.00 38.28 100 ASN A N 1
ATOM 744 C CA . ASN A 1 100 ? 9.841 -4.480 2.314 1.00 38.28 100 ASN A CA 1
ATOM 745 C C . ASN A 1 100 ? 8.609 -5.168 1.688 1.00 38.28 100 ASN A C 1
ATOM 747 O O . ASN A 1 100 ? 7.684 -5.540 2.405 1.00 38.28 100 ASN A O 1
ATOM 751 N N . GLY A 1 101 ? 8.528 -5.279 0.355 1.00 36.88 101 GLY A N 1
ATOM 752 C CA . GLY A 1 101 ? 7.378 -5.904 -0.317 1.00 36.88 101 GLY A CA 1
ATOM 753 C C . GLY A 1 101 ? 6.052 -5.151 -0.128 1.00 36.88 101 GLY A C 1
ATOM 754 O O . GLY A 1 101 ? 4.978 -5.748 -0.193 1.00 36.88 101 GLY A O 1
ATOM 755 N N . ALA A 1 102 ? 6.100 -3.841 0.135 1.00 37.31 102 ALA A N 1
ATOM 756 C CA . ALA A 1 102 ? 4.908 -3.062 0.435 1.00 37.31 102 ALA A CA 1
ATOM 757 C C . ALA A 1 102 ? 4.020 -2.883 -0.809 1.00 37.31 102 ALA A C 1
ATOM 759 O O . ALA A 1 102 ? 4.413 -2.282 -1.807 1.00 37.31 102 ALA A O 1
ATOM 760 N N . LEU A 1 103 ? 2.762 -3.319 -0.692 1.00 47.22 103 LEU A N 1
ATOM 761 C CA . LEU A 1 103 ? 1.667 -3.090 -1.645 1.00 47.22 103 LEU A CA 1
ATOM 762 C C . LEU A 1 103 ? 1.354 -1.600 -1.906 1.00 47.22 103 LEU A C 1
ATOM 764 O O . LEU A 1 103 ? 0.472 -1.311 -2.709 1.00 47.22 103 LEU A O 1
ATOM 768 N N . ALA A 1 104 ? 2.048 -0.657 -1.258 1.00 45.22 104 ALA A N 1
ATOM 769 C CA . ALA A 1 104 ? 1.723 0.769 -1.234 1.00 45.22 104 ALA A CA 1
ATOM 770 C C . ALA A 1 104 ? 1.573 1.386 -2.638 1.00 45.22 104 ALA A C 1
ATOM 772 O O . ALA A 1 104 ? 0.560 2.021 -2.917 1.00 45.22 104 ALA A O 1
ATOM 773 N N . GLY A 1 105 ? 2.502 1.115 -3.563 1.00 53.81 105 GLY A N 1
ATOM 774 C CA . GLY A 1 105 ? 2.421 1.659 -4.928 1.00 53.81 105 GLY A CA 1
ATOM 775 C C . GLY A 1 105 ? 1.277 1.076 -5.771 1.00 53.81 105 GLY A C 1
ATOM 776 O O . GLY A 1 105 ? 0.690 1.771 -6.593 1.00 53.81 105 GLY A O 1
ATOM 777 N N . ARG A 1 106 ? 0.913 -0.196 -5.558 1.00 64.50 106 ARG A N 1
ATOM 778 C CA . ARG A 1 106 ? -0.152 -0.874 -6.328 1.00 64.50 106 ARG A CA 1
ATOM 779 C C . ARG A 1 106 ? -1.539 -0.632 -5.738 1.00 64.50 106 ARG A C 1
ATOM 781 O O . ARG A 1 106 ? -2.521 -0.583 -6.474 1.00 64.50 106 ARG A O 1
ATOM 788 N N . PHE A 1 107 ? -1.615 -0.469 -4.420 1.00 66.44 107 PHE A N 1
ATOM 789 C CA . PHE A 1 107 ? -2.839 -0.115 -3.717 1.00 66.44 107 PHE A CA 1
ATOM 790 C C . PHE A 1 107 ? -3.314 1.287 -4.113 1.00 66.44 107 PHE A C 1
ATOM 792 O O . PHE A 1 107 ? -4.507 1.467 -4.352 1.00 66.44 107 PHE A O 1
ATOM 799 N N . GLN A 1 108 ? -2.382 2.242 -4.247 1.00 69.50 108 GLN A N 1
ATOM 800 C CA . GLN A 1 108 ? -2.675 3.600 -4.714 1.00 69.50 108 GLN A CA 1
ATOM 801 C C . GLN A 1 108 ? -3.452 3.583 -6.031 1.00 69.50 108 GLN A C 1
ATOM 803 O O . GLN A 1 108 ? -4.546 4.133 -6.107 1.00 69.50 108 GLN A O 1
ATOM 808 N N . ASN A 1 109 ? -2.940 2.843 -7.019 1.00 70.62 109 ASN A N 1
ATOM 809 C CA . ASN A 1 109 ? -3.582 2.727 -8.324 1.00 70.62 109 ASN A CA 1
ATOM 810 C C . ASN A 1 109 ? -5.028 2.230 -8.194 1.00 70.62 109 ASN A C 1
ATOM 812 O O . ASN A 1 109 ? -5.931 2.838 -8.753 1.00 70.62 109 ASN A O 1
ATOM 816 N N . LEU A 1 110 ? -5.272 1.150 -7.441 1.00 69.06 110 LEU A N 1
ATOM 817 C CA . LEU A 1 110 ? -6.620 0.587 -7.273 1.00 69.06 110 LEU A CA 1
ATOM 818 C C . LEU A 1 110 ? -7.612 1.576 -6.646 1.00 69.06 110 LEU A C 1
ATOM 820 O O . LEU A 1 110 ? -8.785 1.591 -7.019 1.00 69.06 110 LEU A O 1
ATOM 824 N N . ALA A 1 111 ? -7.155 2.384 -5.694 1.00 67.62 111 ALA A N 1
ATOM 825 C CA . ALA A 1 111 ? -7.980 3.412 -5.077 1.00 67.62 111 ALA A CA 1
ATOM 826 C C . ALA A 1 111 ? -8.269 4.573 -6.044 1.00 67.62 111 ALA A C 1
ATOM 828 O O . ALA A 1 111 ? -9.424 4.995 -6.140 1.00 67.62 111 ALA A O 1
ATOM 829 N N . ASP A 1 112 ? -7.272 5.001 -6.825 1.00 70.25 112 ASP A N 1
ATOM 830 C CA . ASP A 1 112 ? -7.434 6.025 -7.865 1.00 70.25 112 ASP A CA 1
ATOM 831 C C . ASP A 1 112 ? -8.436 5.576 -8.941 1.00 70.25 112 ASP A C 1
ATOM 833 O O . ASP A 1 112 ? -9.349 6.322 -9.293 1.00 70.25 112 ASP A O 1
ATOM 837 N N . TRP A 1 113 ? -8.344 4.318 -9.386 1.00 64.06 113 TRP A N 1
ATOM 838 C CA . TRP A 1 113 ? -9.311 3.683 -10.292 1.00 64.06 113 TRP A CA 1
ATOM 839 C C . TRP A 1 113 ? -10.742 3.683 -9.744 1.00 64.06 113 TRP A C 1
ATOM 841 O O . TRP A 1 113 ? -11.701 3.852 -10.495 1.00 64.06 113 TRP A O 1
ATOM 851 N N . ALA A 1 114 ? -10.898 3.484 -8.435 1.00 69.00 114 ALA A N 1
ATOM 852 C CA . ALA A 1 114 ? -12.198 3.496 -7.774 1.00 69.00 114 ALA A CA 1
ATOM 853 C C . ALA A 1 114 ? -12.729 4.919 -7.508 1.00 69.00 114 ALA A C 1
ATOM 855 O O . ALA A 1 114 ? -13.829 5.060 -6.970 1.00 69.00 114 ALA A O 1
ATOM 856 N N . GLY A 1 115 ? -11.961 5.968 -7.834 1.00 78.25 115 GLY A N 1
ATOM 857 C CA . GLY A 1 115 ? -12.287 7.352 -7.487 1.00 78.25 115 GLY A CA 1
ATOM 858 C C . GLY A 1 115 ? -12.281 7.607 -5.976 1.00 78.25 115 GLY A C 1
ATOM 859 O O . GLY A 1 115 ? -12.986 8.496 -5.497 1.00 78.25 115 GLY A O 1
ATOM 860 N N . ILE A 1 116 ? -11.534 6.807 -5.206 1.00 79.56 116 ILE A N 1
ATOM 861 C CA . ILE A 1 116 ? -11.461 6.906 -3.746 1.00 79.56 116 ILE A CA 1
ATOM 862 C C . ILE A 1 116 ? -10.118 7.540 -3.364 1.00 79.56 116 ILE A C 1
ATOM 864 O O . ILE A 1 116 ? -9.076 6.983 -3.704 1.00 79.56 116 ILE A O 1
ATOM 868 N N . PRO A 1 117 ? -10.104 8.652 -2.606 1.00 84.69 117 PRO A N 1
ATOM 869 C CA . PRO A 1 117 ? -8.855 9.288 -2.204 1.00 84.69 117 PRO A CA 1
ATOM 870 C C . PRO A 1 117 ? -8.040 8.358 -1.304 1.00 84.69 117 PRO A C 1
ATOM 872 O O . PRO A 1 117 ? -8.569 7.756 -0.366 1.00 84.69 117 PRO A O 1
ATOM 875 N N . THR A 1 118 ? -6.735 8.264 -1.542 1.00 81.31 118 THR A N 1
ATOM 876 C CA . THR A 1 118 ? -5.880 7.309 -0.821 1.00 81.31 118 THR A CA 1
ATOM 877 C C . THR A 1 118 ? -5.586 7.661 0.616 1.00 81.31 118 THR A C 1
ATOM 879 O O . THR A 1 118 ? -5.386 6.748 1.417 1.00 81.31 118 THR A O 1
ATOM 882 N N . SER A 1 119 ? -5.738 8.935 0.977 1.00 85.44 119 SER A N 1
ATOM 883 C CA . SER A 1 119 ? -5.794 9.403 2.365 1.00 85.44 119 SER A CA 1
ATOM 884 C C . SER A 1 119 ? -6.886 8.715 3.190 1.00 85.44 119 SER A C 1
ATOM 886 O O . SER A 1 119 ? -6.786 8.655 4.414 1.00 85.44 119 SER A O 1
ATOM 888 N N . ARG A 1 120 ? -7.912 8.134 2.544 1.00 88.88 120 ARG A N 1
ATOM 889 C CA . ARG A 1 120 ? -8.899 7.282 3.220 1.00 88.88 120 ARG A CA 1
ATOM 890 C C . ARG A 1 120 ? -8.273 6.013 3.785 1.00 88.88 120 ARG A C 1
ATOM 892 O O . ARG A 1 120 ? -8.805 5.479 4.746 1.00 88.88 120 ARG A O 1
ATOM 899 N N . PHE A 1 121 ? -7.214 5.500 3.170 1.00 89.75 121 PHE A N 1
ATOM 900 C CA . PHE A 1 121 ? -6.616 4.212 3.499 1.00 89.75 121 PHE A CA 1
ATOM 901 C C . PHE A 1 121 ? -5.323 4.387 4.284 1.00 89.75 121 PHE A C 1
ATOM 903 O O . PHE A 1 121 ? -5.191 3.813 5.364 1.00 89.75 121 PHE A O 1
ATOM 910 N N . TYR A 1 122 ? -4.403 5.208 3.794 1.00 89.88 122 TYR A N 1
ATOM 911 C CA . TYR A 1 122 ? -3.175 5.525 4.503 1.00 89.88 122 TYR A CA 1
ATOM 912 C C . TYR A 1 122 ? -2.724 6.949 4.205 1.00 89.88 122 TYR A C 1
ATOM 914 O O . TYR A 1 122 ? -3.052 7.517 3.166 1.00 89.88 122 TYR A O 1
ATOM 922 N N . SER A 1 123 ? -1.916 7.497 5.104 1.00 87.31 123 SER A N 1
ATOM 923 C CA . SER A 1 123 ? -1.282 8.801 4.924 1.00 87.31 123 SER A CA 1
ATOM 924 C C . SER A 1 123 ? 0.198 8.710 5.273 1.00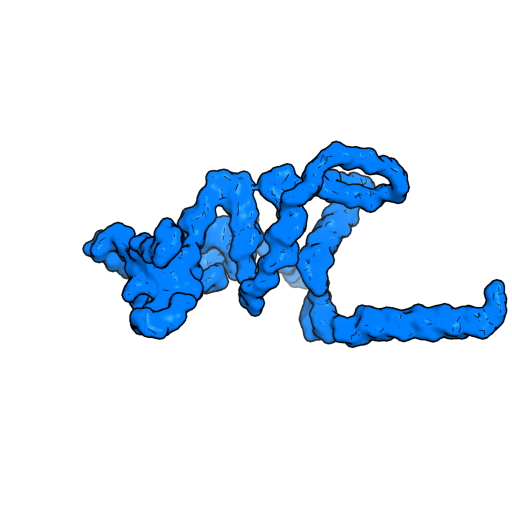 87.31 123 SER A C 1
ATOM 926 O O . SER A 1 123 ? 0.606 7.902 6.111 1.00 87.31 123 SER A O 1
ATOM 928 N N . LEU A 1 124 ? 1.006 9.542 4.621 1.00 87.12 124 LEU A N 1
ATOM 929 C CA . LEU A 1 124 ? 2.403 9.747 4.981 1.00 87.12 124 LEU A CA 1
ATOM 930 C C . LEU A 1 124 ? 2.493 10.951 5.921 1.00 87.12 124 LEU A C 1
ATOM 932 O O . LEU A 1 124 ? 2.153 12.070 5.537 1.00 87.12 124 LEU A O 1
ATOM 936 N N . CYS A 1 125 ? 2.957 10.711 7.140 1.00 88.75 125 CYS A N 1
ATOM 937 C CA . CYS A 1 125 ? 3.284 11.747 8.110 1.00 88.75 125 CYS A CA 1
ATOM 938 C C . CYS A 1 125 ? 4.772 11.666 8.463 1.00 88.75 125 CYS A C 1
ATOM 940 O O . CYS A 1 125 ? 5.473 10.741 8.055 1.00 88.75 125 CYS A O 1
ATOM 942 N N . TYR A 1 126 ? 5.266 12.628 9.229 1.00 90.69 126 TYR A N 1
ATOM 943 C CA . TYR A 1 126 ? 6.658 12.691 9.652 1.00 90.69 126 TYR A CA 1
ATOM 944 C C . TYR A 1 126 ? 6.747 12.769 11.170 1.00 90.69 126 TYR A C 1
ATOM 946 O O . TYR A 1 126 ? 5.955 13.453 11.813 1.00 90.69 126 TYR A O 1
ATOM 954 N N . SER A 1 127 ? 7.720 12.079 11.748 1.00 90.75 127 SER A N 1
ATOM 955 C CA . SER A 1 127 ? 7.995 12.094 13.186 1.00 90.75 127 SER A CA 1
ATOM 956 C C . SER A 1 127 ? 9.470 12.371 13.439 1.00 90.75 127 SER A C 1
ATOM 958 O O . SER A 1 127 ? 10.319 12.029 12.617 1.00 90.75 127 SER A O 1
ATOM 960 N N . ARG A 1 128 ? 9.785 12.937 14.597 1.00 89.38 128 ARG A N 1
ATOM 961 C CA . ARG A 1 128 ? 11.152 13.099 15.112 1.00 89.38 128 ARG A CA 1
ATOM 962 C C . ARG A 1 128 ? 11.104 12.933 16.625 1.00 89.38 128 ARG A C 1
ATOM 964 O O . ARG A 1 128 ? 10.131 13.377 17.231 1.00 89.38 128 ARG A O 1
ATOM 971 N N . GLU A 1 129 ? 12.108 12.310 17.237 1.00 84.62 129 GLU A N 1
ATOM 972 C CA . GLU A 1 129 ? 12.099 12.150 18.700 1.00 84.62 129 GLU A CA 1
ATOM 973 C C . GLU A 1 129 ? 12.456 13.471 19.384 1.00 84.62 129 GLU A C 1
ATOM 975 O O . GLU A 1 129 ? 11.890 13.827 20.417 1.00 84.62 129 GLU A O 1
ATOM 980 N N . ARG A 1 130 ? 13.368 14.243 18.777 1.00 86.12 130 ARG A N 1
ATOM 981 C CA . ARG A 1 130 ? 13.778 15.566 19.263 1.00 86.12 130 ARG A CA 1
ATOM 982 C C . ARG A 1 130 ? 13.767 16.611 18.156 1.00 86.12 130 ARG A C 1
ATOM 984 O O . ARG A 1 130 ? 13.950 16.313 16.982 1.00 86.12 130 ARG A O 1
ATOM 991 N N . ALA A 1 131 ? 13.603 17.879 18.535 1.00 82.00 131 ALA A N 1
ATOM 992 C CA . ALA A 1 131 ? 13.539 18.988 17.580 1.00 82.00 131 ALA A CA 1
ATOM 993 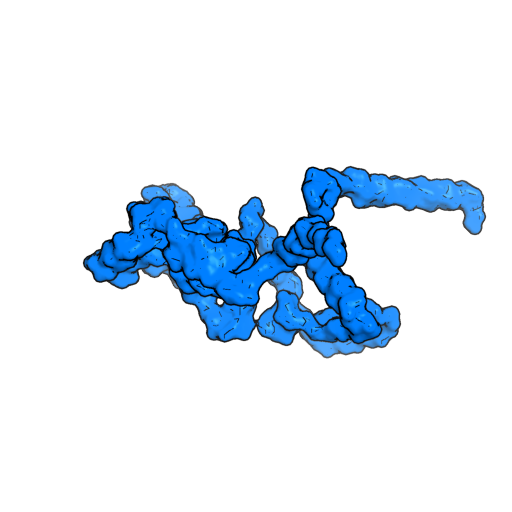C C . ALA A 1 131 ? 14.808 19.138 16.717 1.00 82.00 131 ALA A C 1
ATOM 995 O O . ALA A 1 131 ? 14.718 19.634 15.595 1.00 82.00 131 ALA A O 1
ATOM 996 N N . SER A 1 132 ? 15.963 18.709 17.236 1.00 84.44 132 SER A N 1
ATOM 997 C CA . SER A 1 132 ? 17.262 18.725 16.556 1.00 84.44 132 SER A CA 1
ATOM 998 C C . SER A 1 132 ? 17.503 17.527 15.633 1.00 84.44 132 SER A C 1
ATOM 1000 O O . SER A 1 132 ? 18.509 17.504 14.931 1.00 84.44 132 SER A O 1
ATOM 1002 N N . GLU A 1 133 ? 16.642 16.513 15.672 1.00 86.81 133 GLU A N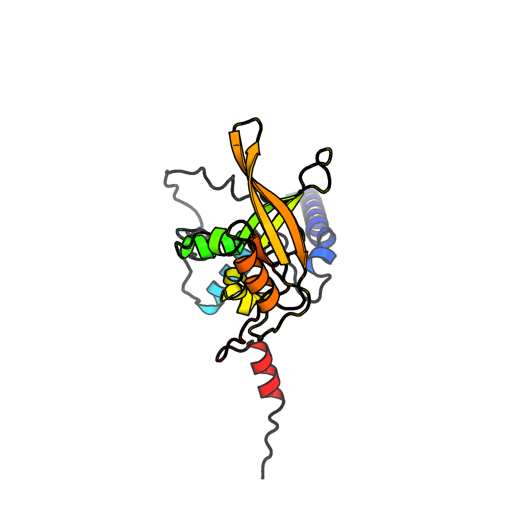 1
ATOM 1003 C CA . GLU A 1 133 ? 16.804 15.295 14.883 1.00 86.81 133 GLU A CA 1
ATOM 1004 C C . GLU A 1 133 ? 16.129 15.410 13.512 1.00 86.81 133 GLU A C 1
ATOM 1006 O O . GLU A 1 133 ? 15.162 16.166 13.349 1.00 86.81 133 GLU A O 1
ATOM 1011 N N . PRO A 1 134 ? 16.636 14.668 12.511 1.00 87.12 134 PRO A N 1
ATOM 1012 C CA . PRO A 1 134 ? 16.024 14.634 11.195 1.00 87.12 134 PRO A CA 1
ATOM 1013 C C . PRO A 1 134 ? 14.610 14.046 11.260 1.00 87.12 134 PRO A C 1
ATOM 1015 O O . PRO A 1 134 ? 14.318 13.135 12.033 1.00 87.12 134 PRO A O 1
ATOM 1018 N N . TRP A 1 135 ? 13.734 14.558 10.399 1.00 84.25 135 TRP A N 1
ATOM 1019 C CA . TRP A 1 135 ? 12.395 14.012 10.214 1.00 84.25 135 TRP A CA 1
ATOM 1020 C C . TRP A 1 135 ? 12.463 12.608 9.615 1.00 84.25 135 TRP A C 1
ATOM 1022 O O . TRP A 1 135 ? 13.115 12.392 8.593 1.00 84.25 135 TRP A O 1
ATOM 1032 N N . SER A 1 136 ? 11.737 11.675 10.221 1.00 86.12 136 SER A N 1
ATOM 1033 C CA . SER A 1 136 ? 11.581 10.307 9.742 1.00 86.12 136 SER A CA 1
ATOM 1034 C C . SER A 1 136 ? 10.172 10.098 9.172 1.00 86.12 136 SER A C 1
ATOM 1036 O O . SER A 1 136 ? 9.192 10.475 9.827 1.00 86.12 136 SER A O 1
ATOM 1038 N N . PRO A 1 137 ? 10.032 9.528 7.961 1.00 85.25 137 PRO A N 1
ATOM 1039 C CA . PRO A 1 137 ? 8.730 9.227 7.380 1.00 85.25 137 PRO A CA 1
ATOM 1040 C C . PRO A 1 137 ? 8.020 8.122 8.174 1.00 85.25 137 PRO A C 1
ATOM 1042 O O . PRO A 1 137 ? 8.573 7.055 8.429 1.00 85.25 137 PRO A O 1
ATOM 1045 N N . THR A 1 138 ? 6.758 8.359 8.517 1.00 84.88 138 THR A N 1
ATOM 1046 C CA . THR A 1 138 ? 5.873 7.416 9.205 1.00 84.88 138 THR A CA 1
ATOM 1047 C C . THR A 1 138 ? 4.588 7.247 8.404 1.00 84.88 138 THR A C 1
ATOM 1049 O O . THR A 1 138 ? 3.774 8.164 8.300 1.00 84.88 138 THR A O 1
ATOM 1052 N N . TYR A 1 139 ? 4.385 6.047 7.861 1.00 86.44 139 TYR A N 1
ATOM 1053 C CA . TYR A 1 139 ? 3.115 5.669 7.250 1.00 86.44 139 TYR A CA 1
ATOM 1054 C C . TYR A 1 139 ? 2.095 5.309 8.326 1.00 86.44 139 TYR A C 1
ATOM 1056 O O . TYR A 1 139 ? 2.378 4.514 9.226 1.00 86.44 139 TYR A O 1
ATOM 1064 N N . ILE A 1 140 ? 0.900 5.876 8.201 1.00 90.25 140 ILE A N 1
ATOM 1065 C CA . ILE A 1 140 ? -0.235 5.589 9.073 1.00 90.25 140 ILE A CA 1
ATOM 1066 C C . ILE A 1 140 ? -1.326 4.912 8.253 1.00 90.25 140 ILE A C 1
ATOM 1068 O O . ILE A 1 140 ? -1.716 5.416 7.205 1.00 90.25 140 ILE A O 1
ATOM 1072 N N . TYR A 1 141 ? -1.803 3.759 8.713 1.00 92.44 141 TYR A N 1
ATOM 1073 C CA . TYR A 1 141 ? -2.820 2.960 8.033 1.00 92.44 141 TYR A CA 1
ATOM 1074 C C . TYR A 1 141 ? -4.120 3.028 8.824 1.00 92.44 141 TYR A C 1
ATOM 1076 O O . TYR A 1 141 ? -4.176 2.672 10.001 1.00 92.44 141 TYR A O 1
ATOM 1084 N N . THR A 1 142 ? -5.177 3.500 8.183 1.00 94.25 142 THR A N 1
ATOM 1085 C CA . THR A 1 142 ? -6.496 3.613 8.803 1.00 94.25 142 THR A CA 1
ATOM 1086 C C . THR A 1 142 ? -7.188 2.254 8.870 1.00 94.25 142 THR A C 1
ATOM 1088 O O . THR A 1 142 ? -6.804 1.290 8.204 1.00 94.25 142 THR A O 1
ATOM 1091 N N . GLU A 1 143 ? -8.288 2.186 9.613 1.00 94.62 143 GLU A N 1
ATOM 1092 C CA . GLU A 1 143 ? -9.163 1.015 9.606 1.00 94.62 143 GLU A CA 1
ATOM 1093 C C . GLU A 1 143 ? -9.653 0.647 8.195 1.00 94.62 143 GLU A C 1
ATOM 1095 O O . GLU A 1 143 ? -9.699 -0.533 7.846 1.00 94.62 143 GLU A O 1
ATOM 1100 N N . ALA A 1 144 ? -9.952 1.637 7.349 1.00 92.69 144 ALA A N 1
ATOM 1101 C CA . ALA A 1 144 ? -10.447 1.391 5.997 1.00 92.69 144 ALA A CA 1
ATOM 1102 C C . ALA A 1 144 ? -9.433 0.634 5.122 1.00 92.69 144 ALA A C 1
ATOM 1104 O O . ALA A 1 144 ? -9.842 -0.132 4.249 1.00 92.69 144 ALA A O 1
ATOM 1105 N N . TYR A 1 145 ? -8.125 0.801 5.361 1.00 90.56 145 TYR A N 1
ATOM 1106 C CA . TYR A 1 145 ? -7.092 0.024 4.672 1.00 90.56 145 TYR A CA 1
ATOM 1107 C C . TYR A 1 145 ? -7.216 -1.469 4.982 1.00 90.56 145 TYR A C 1
ATOM 1109 O O . TYR A 1 145 ? -7.298 -2.279 4.059 1.00 90.56 145 TYR A O 1
ATOM 1117 N N . TYR A 1 146 ? -7.321 -1.833 6.261 1.00 90.12 146 TYR A N 1
ATOM 1118 C CA . TYR A 1 146 ? -7.429 -3.234 6.683 1.00 90.12 146 TYR A CA 1
ATOM 1119 C C . TYR A 1 146 ? -8.780 -3.866 6.326 1.00 90.12 146 TYR A C 1
ATOM 1121 O O . TYR A 1 146 ? -8.852 -5.066 6.070 1.00 90.12 146 TYR A O 1
ATOM 1129 N N . GLN A 1 147 ? -9.847 -3.064 6.252 1.00 90.75 147 GLN A N 1
ATOM 1130 C CA . GLN A 1 147 ? -11.167 -3.527 5.802 1.00 90.75 147 GLN A CA 1
ATOM 1131 C C . GLN A 1 147 ? -11.271 -3.678 4.275 1.00 90.75 147 GLN A C 1
ATOM 1133 O O . GLN A 1 147 ? -12.235 -4.268 3.777 1.00 90.75 147 GLN A O 1
ATOM 1138 N N . SER A 1 148 ? -10.304 -3.162 3.510 1.00 85.69 148 SER A N 1
ATOM 1139 C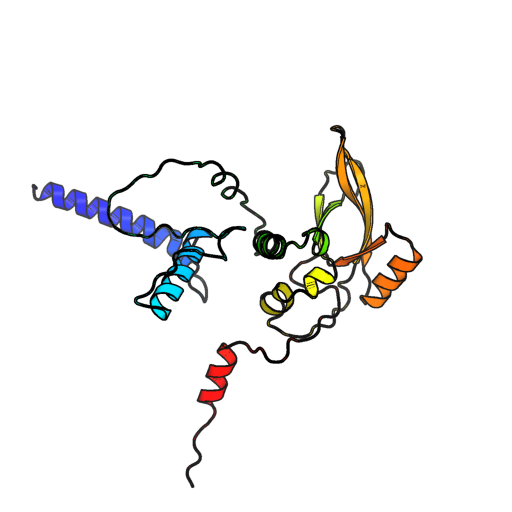 CA . SER A 1 148 ? -10.315 -3.272 2.051 1.00 85.69 148 SER A CA 1
ATOM 1140 C C . SER A 1 148 ? -10.225 -4.732 1.595 1.00 85.69 148 SER A C 1
ATOM 1142 O O . SER A 1 148 ? -9.516 -5.549 2.186 1.00 85.69 148 SER A O 1
ATOM 1144 N N . MET A 1 149 ? -10.904 -5.068 0.494 1.00 81.44 149 MET A N 1
ATOM 1145 C CA . MET A 1 149 ? -10.839 -6.421 -0.075 1.00 81.44 149 MET A CA 1
ATOM 1146 C C . MET A 1 149 ? -9.407 -6.800 -0.484 1.00 81.44 149 MET A C 1
ATOM 1148 O O . MET A 1 149 ? -9.010 -7.955 -0.363 1.00 81.44 149 MET A O 1
ATOM 1152 N N . VAL A 1 150 ? -8.608 -5.814 -0.906 1.00 79.12 150 VAL A N 1
ATOM 1153 C CA . VAL A 1 150 ? -7.196 -6.000 -1.262 1.00 79.12 150 VAL A CA 1
ATOM 1154 C C . VAL A 1 150 ? -6.385 -6.448 -0.050 1.00 79.12 150 VAL A C 1
ATOM 1156 O O . VAL A 1 150 ? -5.694 -7.456 -0.141 1.00 79.12 150 VAL A O 1
ATOM 1159 N N . SER A 1 151 ? -6.495 -5.756 1.090 1.00 80.44 151 SER A N 1
ATOM 1160 C CA . SER A 1 151 ? -5.800 -6.165 2.318 1.00 80.44 151 SER A CA 1
ATOM 1161 C C . SER A 1 151 ? -6.297 -7.533 2.795 1.00 80.44 151 SER A C 1
ATOM 1163 O O . SER A 1 151 ? -5.502 -8.447 3.014 1.00 80.44 151 SER A O 1
ATOM 1165 N N . ARG A 1 152 ? -7.618 -7.726 2.845 1.00 81.56 152 ARG A N 1
ATOM 1166 C CA . ARG A 1 152 ? -8.232 -8.982 3.299 1.00 81.56 152 ARG A CA 1
ATOM 1167 C C . ARG A 1 152 ? -7.783 -10.194 2.488 1.00 81.56 152 ARG A C 1
ATOM 1169 O O . ARG A 1 152 ? -7.504 -11.229 3.078 1.00 81.56 152 ARG A O 1
ATOM 1176 N N . LEU A 1 153 ? -7.685 -10.083 1.165 1.00 74.31 153 LEU A N 1
ATOM 1177 C CA . LEU A 1 153 ? -7.278 -11.203 0.312 1.00 74.31 153 LEU A CA 1
ATOM 1178 C C . LEU A 1 153 ? -5.758 -11.340 0.196 1.00 74.31 153 LEU A C 1
ATOM 1180 O O . LEU A 1 153 ? -5.242 -12.440 0.358 1.00 74.31 153 LEU A O 1
ATOM 1184 N N . MET A 1 154 ? -5.040 -10.246 -0.073 1.00 72.56 154 MET A N 1
ATOM 1185 C CA . MET A 1 154 ? -3.609 -10.305 -0.403 1.00 72.56 154 MET A CA 1
ATOM 1186 C C . MET A 1 154 ? -2.705 -10.347 0.828 1.00 72.56 154 MET A C 1
ATOM 1188 O O . MET A 1 154 ? -1.623 -10.920 0.758 1.00 72.56 154 MET A O 1
ATOM 1192 N N . VAL A 1 155 ? -3.123 -9.732 1.938 1.00 78.50 155 VAL A N 1
ATOM 1193 C CA . VAL A 1 155 ? -2.338 -9.701 3.182 1.00 78.50 155 VAL A CA 1
ATOM 1194 C C . VAL A 1 155 ? -2.793 -10.803 4.132 1.00 78.50 155 VAL A C 1
ATOM 1196 O O . VAL A 1 155 ? -1.959 -11.492 4.707 1.00 78.50 155 VAL A O 1
ATOM 1199 N N . LEU A 1 156 ? -4.108 -10.989 4.289 1.00 79.81 156 LEU A N 1
ATOM 1200 C CA . LEU A 1 156 ? -4.667 -11.921 5.280 1.00 79.81 156 LEU A CA 1
ATOM 1201 C C . LEU A 1 156 ? -5.100 -13.270 4.694 1.00 79.81 156 LEU A C 1
ATOM 1203 O O . LEU A 1 156 ? -5.587 -14.122 5.434 1.00 79.81 156 LEU A O 1
ATOM 1207 N N . GLY A 1 157 ? -4.981 -13.477 3.379 1.00 76.56 157 GLY A N 1
ATOM 1208 C CA . GLY A 1 157 ? -5.400 -14.728 2.736 1.00 76.56 157 GLY A CA 1
ATOM 1209 C C . GLY A 1 157 ? -6.895 -15.036 2.907 1.00 76.56 157 GLY A C 1
ATOM 1210 O O . GLY A 1 157 ? -7.298 -16.197 2.910 1.00 76.56 157 GLY A O 1
ATOM 1211 N N . GLY A 1 158 ? -7.725 -14.011 3.120 1.00 79.06 158 GLY A N 1
ATOM 1212 C CA . GLY A 1 158 ? -9.154 -14.137 3.410 1.00 79.06 158 GLY A CA 1
ATOM 1213 C C . GLY A 1 158 ? -9.489 -14.495 4.863 1.00 79.06 158 GLY A C 1
ATOM 1214 O O . GLY A 1 158 ? -10.671 -14.613 5.187 1.00 79.06 158 GLY A O 1
ATOM 1215 N N . GLN A 1 159 ? -8.499 -14.646 5.746 1.00 83.88 159 GLN A N 1
ATOM 1216 C CA . GLN A 1 159 ? -8.725 -14.985 7.152 1.00 83.88 159 GLN A CA 1
ATOM 1217 C C . GLN A 1 159 ? -9.223 -13.785 7.963 1.00 83.88 159 GLN A C 1
ATOM 1219 O O . GLN A 1 159 ? -8.876 -12.632 7.699 1.00 83.88 159 GLN A O 1
ATOM 1224 N N . GLY A 1 160 ? -10.048 -14.073 8.972 1.00 89.19 160 GLY A N 1
ATOM 1225 C CA . GLY A 1 160 ? -10.414 -13.092 9.989 1.00 89.19 160 GLY A CA 1
ATOM 1226 C C . GLY A 1 160 ? -9.302 -12.954 11.022 1.00 89.19 160 GLY A C 1
ATOM 1227 O O . GLY A 1 160 ? -8.668 -13.945 11.381 1.00 89.19 160 GLY A O 1
ATOM 1228 N N . VAL A 1 161 ? -9.069 -11.737 11.507 1.00 91.69 161 VAL A N 1
ATOM 1229 C CA . VAL A 1 161 ? -8.016 -11.445 12.487 1.00 91.69 161 VAL A CA 1
ATOM 1230 C C . VAL A 1 161 ? -8.556 -10.513 13.561 1.00 91.69 161 VAL A C 1
ATOM 1232 O O . VAL A 1 161 ? -9.098 -9.454 13.250 1.00 91.69 161 VAL A O 1
ATOM 1235 N N . THR A 1 162 ? -8.339 -10.879 14.823 1.00 92.69 162 THR A N 1
ATOM 1236 C CA . THR A 1 162 ? -8.529 -9.994 15.978 1.00 92.69 162 THR A CA 1
ATOM 1237 C C . THR A 1 162 ? -7.149 -9.611 16.505 1.00 92.69 162 THR A C 1
ATOM 1239 O O . THR A 1 162 ? -6.490 -10.447 17.126 1.00 92.69 162 THR A O 1
ATOM 1242 N N . PRO A 1 163 ? -6.657 -8.397 16.217 1.00 88.38 163 PRO A N 1
ATOM 1243 C CA . PRO A 1 163 ? -5.312 -8.016 16.607 1.00 88.38 163 PRO A CA 1
ATOM 1244 C C . PRO A 1 163 ? -5.218 -7.700 18.096 1.00 88.38 163 PRO A C 1
ATOM 1246 O O . PRO A 1 163 ? -6.164 -7.200 18.703 1.00 88.38 163 PRO A O 1
ATOM 1249 N N . VAL A 1 164 ? -4.038 -7.956 18.655 1.00 84.19 164 VAL A N 1
ATOM 1250 C CA . VAL A 1 164 ? -3.683 -7.649 20.042 1.00 84.19 164 VAL A CA 1
ATOM 1251 C C . VAL A 1 164 ? -2.394 -6.833 20.029 1.00 84.19 164 VAL A C 1
ATOM 1253 O O . VAL A 1 164 ? -1.453 -7.189 19.318 1.00 84.19 164 VAL A O 1
ATOM 1256 N N . ASN A 1 165 ? -2.347 -5.746 20.802 1.00 88.38 165 ASN A N 1
ATOM 1257 C CA . ASN A 1 165 ? -1.171 -4.879 20.974 1.00 88.38 165 ASN A CA 1
ATOM 1258 C C . ASN A 1 165 ? -0.612 -4.268 19.672 1.00 88.38 165 ASN A C 1
ATOM 1260 O O . ASN A 1 165 ? 0.590 -4.035 19.565 1.00 88.38 165 ASN A O 1
ATOM 1264 N N . ASN A 1 166 ? -1.463 -4.017 18.672 1.00 90.75 166 ASN A N 1
ATOM 1265 C CA . ASN A 1 166 ? -1.025 -3.480 17.377 1.00 90.75 166 ASN A CA 1
ATOM 1266 C C . ASN A 1 166 ? -1.778 -2.213 16.932 1.00 90.75 166 ASN A C 1
ATOM 1268 O O . ASN A 1 166 ? -1.495 -1.666 15.866 1.00 90.75 166 ASN A O 1
ATOM 1272 N N . THR A 1 167 ? -2.723 -1.720 17.737 1.00 95.56 167 THR A N 1
ATOM 1273 C CA . THR A 1 167 ? -3.393 -0.441 17.476 1.00 95.56 167 THR A CA 1
ATOM 1274 C C . THR A 1 167 ? -2.638 0.693 18.149 1.00 95.56 167 THR A C 1
ATOM 1276 O O . THR A 1 167 ? -2.271 0.601 19.321 1.00 95.56 167 THR A O 1
ATOM 1279 N N . TRP A 1 168 ? -2.425 1.777 17.411 1.00 95.69 168 TRP A N 1
ATOM 1280 C CA . TRP A 1 168 ? -1.739 2.968 17.890 1.00 95.69 168 TRP A CA 1
ATOM 1281 C C . TRP A 1 168 ? -2.683 4.158 17.884 1.00 95.69 168 TRP A C 1
ATOM 1283 O O . TRP A 1 168 ? -3.417 4.370 16.924 1.00 95.69 168 TRP A O 1
ATOM 1293 N N . LEU A 1 169 ? -2.633 4.952 18.942 1.00 96.50 169 LEU A N 1
ATOM 1294 C CA . LEU A 1 169 ? -3.223 6.273 19.008 1.00 96.50 169 LEU A CA 1
ATOM 1295 C C . LEU A 1 169 ? -2.134 7.293 18.699 1.00 96.50 169 LEU A C 1
ATOM 1297 O O . LEU A 1 169 ? -1.152 7.388 19.437 1.00 96.50 169 LEU A O 1
ATOM 1301 N N . LEU A 1 170 ? -2.301 8.035 17.611 1.00 95.94 170 LEU A N 1
ATOM 1302 C CA . LEU A 1 170 ? -1.347 9.053 17.193 1.00 95.94 170 LEU A CA 1
ATOM 1303 C C . LEU A 1 170 ? -1.964 10.438 17.297 1.00 95.94 170 LEU A C 1
ATOM 1305 O O . LEU A 1 170 ? -3.125 10.617 16.934 1.00 95.94 170 LEU A O 1
ATOM 1309 N N . ARG A 1 171 ? -1.166 11.422 17.714 1.00 95.56 171 ARG A N 1
ATOM 1310 C CA . ARG A 1 171 ? -1.522 12.836 17.574 1.00 95.56 171 ARG A CA 1
ATOM 1311 C C . ARG A 1 171 ? -0.944 13.393 16.282 1.00 95.56 171 ARG A C 1
ATOM 1313 O O . ARG A 1 171 ? 0.275 13.579 16.184 1.00 95.56 171 ARG A O 1
ATOM 1320 N N . THR A 1 172 ? -1.810 13.698 15.323 1.00 93.75 172 THR A N 1
ATOM 1321 C CA . THR A 1 172 ? -1.431 14.261 14.023 1.00 93.75 172 THR A CA 1
ATOM 1322 C C . THR A 1 172 ? -1.661 15.766 13.983 1.00 93.75 172 THR A C 1
ATOM 1324 O O . THR A 1 172 ? -2.729 16.237 14.370 1.00 93.75 172 THR A O 1
ATOM 1327 N N . GLN A 1 173 ? -0.683 16.529 13.497 1.00 91.75 173 GLN A N 1
ATOM 1328 C CA . GLN A 1 173 ? -0.788 17.981 13.323 1.00 91.75 173 GLN A CA 1
ATOM 1329 C C . GLN A 1 173 ? -0.362 18.386 11.915 1.00 91.75 173 GLN A C 1
ATOM 1331 O O . GLN A 1 173 ? 0.659 17.919 11.418 1.00 91.75 173 GLN A O 1
ATOM 1336 N N . GLN A 1 174 ? -1.107 19.295 11.288 1.00 91.88 174 GLN A N 1
ATOM 1337 C CA . GLN A 1 174 ? -0.688 19.900 10.027 1.00 91.88 174 GLN A CA 1
ATOM 1338 C C . GLN A 1 174 ? 0.364 20.979 10.316 1.00 91.88 174 GLN A C 1
ATOM 1340 O O . GLN A 1 174 ? 0.146 21.883 11.130 1.00 91.88 174 GLN A O 1
ATOM 1345 N N . ARG A 1 175 ? 1.521 20.885 9.667 1.00 89.06 175 ARG A N 1
ATOM 1346 C CA . ARG A 1 175 ? 2.641 21.823 9.791 1.00 89.06 175 ARG A CA 1
ATOM 1347 C C . ARG A 1 175 ? 3.008 22.387 8.433 1.00 89.06 175 ARG A C 1
ATOM 1349 O O . ARG A 1 175 ? 2.745 21.772 7.411 1.00 89.06 175 ARG A O 1
ATOM 1356 N N . ASN A 1 176 ? 3.660 23.542 8.450 1.00 90.88 176 ASN A N 1
ATOM 1357 C CA . ASN A 1 176 ? 4.264 24.146 7.273 1.00 90.88 176 ASN A CA 1
ATOM 1358 C C . ASN A 1 176 ? 5.781 24.121 7.412 1.00 90.88 176 ASN A C 1
ATOM 1360 O O . ASN A 1 176 ? 6.310 24.445 8.478 1.00 90.88 176 ASN A O 1
ATOM 1364 N N . ASP A 1 177 ? 6.477 23.744 6.345 1.00 83.94 177 ASP A N 1
ATOM 1365 C CA . ASP A 1 177 ? 7.929 23.879 6.284 1.00 83.94 177 ASP A CA 1
ATOM 1366 C C . ASP A 1 177 ? 8.353 25.333 5.982 1.00 83.94 177 ASP A C 1
ATOM 1368 O O . ASP A 1 177 ? 7.528 26.225 5.761 1.00 83.94 177 ASP A O 1
ATOM 1372 N N . ALA A 1 178 ? 9.665 25.588 5.954 1.00 84.88 178 ALA A N 1
ATOM 1373 C CA . ALA A 1 178 ? 10.212 26.910 5.633 1.00 84.88 178 ALA A CA 1
ATOM 1374 C C . ALA A 1 178 ? 9.827 27.404 4.221 1.00 84.88 178 ALA A C 1
ATOM 1376 O O . ALA A 1 178 ? 9.841 28.606 3.961 1.00 84.88 178 ALA A O 1
ATOM 1377 N N . ALA A 1 179 ? 9.453 26.491 3.319 1.00 87.44 179 ALA A N 1
ATOM 1378 C CA . ALA A 1 179 ? 8.976 26.785 1.974 1.00 87.44 179 ALA A CA 1
ATOM 1379 C C . ALA A 1 179 ? 7.441 26.935 1.900 1.00 87.44 179 ALA A C 1
ATOM 1381 O O . ALA A 1 179 ? 6.901 27.049 0.800 1.00 87.44 179 ALA A O 1
ATOM 1382 N N . ARG A 1 180 ? 6.738 26.971 3.047 1.00 88.88 180 ARG A N 1
ATOM 1383 C CA . ARG A 1 180 ? 5.266 27.005 3.156 1.00 88.88 180 ARG A CA 1
ATOM 1384 C C . ARG A 1 180 ? 4.568 25.802 2.510 1.00 88.88 180 ARG A C 1
ATOM 1386 O O . ARG A 1 180 ? 3.426 25.916 2.073 1.00 88.88 180 ARG A O 1
ATOM 1393 N N . ARG A 1 181 ? 5.241 24.654 2.439 1.00 83.50 181 ARG A N 1
ATOM 1394 C CA . ARG A 1 181 ? 4.611 23.388 2.058 1.00 83.50 181 ARG A CA 1
ATOM 1395 C C . ARG A 1 181 ? 4.010 22.749 3.296 1.00 83.50 181 ARG A C 1
ATOM 1397 O O . ARG A 1 181 ? 4.691 22.599 4.312 1.00 83.50 181 ARG A O 1
ATOM 1404 N N . GLU A 1 182 ? 2.754 22.354 3.179 1.00 87.88 182 GLU A N 1
ATOM 1405 C CA . GLU A 1 182 ? 2.060 21.633 4.231 1.00 87.88 182 GLU A CA 1
ATOM 1406 C C . GLU A 1 182 ? 2.538 20.180 4.325 1.00 87.88 182 GLU A C 1
ATOM 1408 O O . GLU A 1 182 ? 2.719 19.502 3.312 1.00 87.88 182 GLU A O 1
ATOM 1413 N N . PHE A 1 183 ? 2.713 19.685 5.548 1.00 87.56 183 PHE A N 1
ATOM 1414 C CA . PHE A 1 183 ? 2.988 18.282 5.837 1.00 87.56 183 PHE A CA 1
ATOM 1415 C C . PHE A 1 183 ? 2.355 17.854 7.167 1.00 87.56 183 PHE A C 1
ATOM 1417 O O . PHE A 1 183 ? 2.141 18.665 8.066 1.00 87.56 183 PHE A O 1
ATOM 1424 N N . CYS A 1 184 ? 2.071 16.559 7.299 1.00 89.44 184 CYS A N 1
ATOM 1425 C CA . CYS A 1 184 ? 1.555 15.965 8.530 1.00 89.44 184 CYS A CA 1
ATOM 1426 C C . CYS A 1 184 ? 2.705 15.615 9.492 1.00 89.44 184 CYS A C 1
ATOM 1428 O O . CYS A 1 184 ? 3.633 14.902 9.111 1.00 89.44 184 CYS A O 1
ATOM 1430 N N . GLU A 1 185 ? 2.627 16.062 10.744 1.00 92.81 185 GLU A N 1
ATOM 1431 C CA . GLU A 1 185 ? 3.515 15.690 11.853 1.00 92.81 185 GLU A CA 1
ATOM 1432 C C . GLU A 1 185 ? 2.815 14.703 12.798 1.00 92.81 185 GLU A C 1
ATOM 1434 O O . GLU A 1 185 ? 1.680 14.939 13.211 1.00 92.81 185 GLU A O 1
ATOM 1439 N N . VAL A 1 186 ? 3.513 13.637 13.199 1.00 94.19 186 VAL A N 1
ATOM 1440 C CA . VAL A 1 186 ? 3.141 12.789 14.342 1.00 94.19 186 VAL A CA 1
ATOM 1441 C C . VAL A 1 186 ? 3.924 13.268 15.560 1.00 94.19 186 VAL A C 1
ATOM 1443 O O . VAL A 1 186 ? 5.147 13.141 15.602 1.00 94.19 186 VAL A O 1
ATOM 1446 N N . SER A 1 187 ? 3.209 13.824 16.538 1.00 90.94 187 SER A N 1
ATOM 1447 C CA . SER A 1 187 ? 3.800 14.451 17.735 1.00 90.94 187 SER A CA 1
ATOM 1448 C C . SER A 1 187 ? 3.703 13.596 19.000 1.00 90.94 187 SER A C 1
ATOM 1450 O O . SER A 1 187 ? 4.474 13.797 19.931 1.00 90.94 187 SER A O 1
ATOM 1452 N N . ASP A 1 188 ? 2.766 12.650 19.031 1.00 92.00 188 ASP A N 1
ATOM 1453 C CA . ASP A 1 188 ? 2.563 11.709 20.131 1.00 92.00 188 ASP A CA 1
ATOM 1454 C C . ASP A 1 188 ? 2.116 10.361 19.558 1.00 92.00 188 ASP A C 1
ATOM 1456 O O . ASP A 1 188 ? 1.427 10.318 18.530 1.00 92.00 188 ASP A O 1
ATOM 1460 N N . ALA A 1 189 ? 2.531 9.275 20.203 1.00 92.50 189 ALA A N 1
ATOM 1461 C CA . ALA A 1 189 ? 2.253 7.913 19.779 1.00 92.50 189 ALA A CA 1
ATOM 1462 C C . ALA A 1 189 ? 2.136 6.984 20.990 1.00 92.50 189 ALA A C 1
ATOM 1464 O O . ALA A 1 189 ? 3.118 6.719 21.681 1.00 92.50 189 ALA A O 1
ATOM 1465 N N . GLN A 1 190 ? 0.947 6.424 21.196 1.00 94.12 190 GLN A N 1
ATOM 1466 C CA . GLN A 1 190 ? 0.672 5.485 22.280 1.00 94.12 190 GLN A CA 1
ATOM 1467 C C . GLN A 1 190 ? 0.083 4.188 21.723 1.00 94.12 190 GLN A C 1
ATOM 1469 O O . GLN A 1 190 ? -0.869 4.220 20.947 1.00 94.12 190 GLN A O 1
ATOM 1474 N N . SER A 1 191 ? 0.626 3.038 22.118 1.00 93.94 191 SER A N 1
ATOM 1475 C CA . SER A 1 191 ? 0.053 1.738 21.766 1.00 93.94 191 SER A CA 1
ATOM 1476 C C . SER A 1 191 ? -1.075 1.347 22.723 1.00 93.94 191 SER A C 1
ATOM 1478 O O . SER A 1 191 ? -1.073 1.701 23.903 1.00 93.94 191 SER A O 1
ATOM 1480 N N . TYR A 1 192 ? -2.043 0.604 22.197 1.00 94.56 192 TYR A N 1
ATOM 1481 C CA . TYR A 1 192 ? -3.176 0.061 22.936 1.00 94.56 192 TYR A CA 1
ATOM 1482 C C . TYR A 1 192 ? -3.301 -1.439 22.685 1.00 94.56 192 TYR A C 1
ATOM 1484 O O . TYR A 1 192 ? -2.936 -1.942 21.616 1.00 94.56 192 TYR A O 1
ATOM 1492 N N . ALA A 1 193 ? -3.838 -2.154 23.675 1.00 90.75 193 ALA A N 1
ATOM 1493 C CA . ALA A 1 193 ? -4.034 -3.593 23.575 1.00 90.75 193 ALA A CA 1
ATOM 1494 C C . ALA A 1 193 ? -5.117 -3.943 22.555 1.00 90.75 193 ALA A C 1
ATOM 1496 O O . ALA A 1 193 ? -4.953 -4.896 21.789 1.00 90.75 193 ALA A O 1
ATOM 1497 N N . THR A 1 194 ? -6.189 -3.147 22.511 1.00 93.69 194 THR A N 1
ATOM 1498 C CA . THR A 1 194 ? -7.324 -3.358 21.610 1.00 93.69 194 THR A CA 1
ATOM 1499 C C . THR A 1 194 ? -7.662 -2.114 20.792 1.00 93.69 194 THR A C 1
ATOM 1501 O O . THR A 1 194 ? -7.444 -0.973 21.211 1.00 93.69 194 THR A O 1
ATOM 1504 N N . ALA A 1 195 ? -8.262 -2.336 19.621 1.00 93.38 195 ALA A N 1
ATOM 1505 C CA . ALA A 1 195 ? -8.693 -1.248 18.752 1.00 93.38 195 ALA A CA 1
ATOM 1506 C C . ALA A 1 195 ? -9.814 -0.399 19.368 1.00 93.38 195 ALA A C 1
ATOM 1508 O O . ALA A 1 195 ? -9.847 0.813 19.163 1.00 93.38 195 ALA A O 1
ATOM 1509 N N . ASP A 1 196 ? -10.708 -1.011 20.145 1.00 93.81 196 ASP A N 1
ATOM 1510 C CA . ASP A 1 196 ? -11.827 -0.309 20.780 1.00 93.81 196 ASP A CA 1
ATOM 1511 C C . ASP A 1 196 ? -11.357 0.632 21.894 1.00 93.81 196 ASP A C 1
ATOM 1513 O O . ASP A 1 196 ? -11.907 1.719 22.069 1.00 93.81 196 ASP A O 1
ATOM 1517 N N . GLU A 1 197 ? -10.311 0.264 22.638 1.00 94.44 197 GLU A N 1
ATOM 1518 C CA . GLU A 1 197 ? -9.664 1.174 23.590 1.00 94.44 197 GLU A CA 1
ATOM 1519 C C . GLU A 1 197 ? -9.001 2.352 22.877 1.00 94.44 197 GLU A C 1
ATOM 1521 O O . GLU A 1 197 ? -9.222 3.495 23.277 1.00 94.44 197 GLU A O 1
ATOM 1526 N N . ALA A 1 198 ? -8.266 2.101 21.789 1.00 94.56 198 ALA A N 1
ATOM 1527 C CA . ALA A 1 198 ? -7.629 3.165 21.013 1.00 94.56 198 ALA A CA 1
ATOM 1528 C C . ALA A 1 198 ? -8.657 4.147 20.426 1.00 94.56 198 ALA A C 1
ATOM 1530 O O . ALA A 1 198 ? -8.462 5.360 20.493 1.00 94.56 198 ALA A O 1
ATOM 1531 N N . LYS A 1 199 ? -9.770 3.642 19.874 1.00 93.94 199 LYS A N 1
ATOM 1532 C CA . LYS A 1 199 ? -10.843 4.476 19.305 1.00 93.94 199 LYS A CA 1
ATOM 1533 C C . LYS A 1 199 ? -11.570 5.296 20.370 1.00 93.94 199 LYS A C 1
ATOM 1535 O O . LYS A 1 199 ? -11.861 6.465 20.128 1.00 93.94 199 LYS A O 1
ATOM 1540 N N . ARG A 1 200 ? -11.842 4.715 21.545 1.00 95.38 200 ARG A N 1
ATOM 1541 C CA . ARG A 1 200 ? -12.430 5.456 22.675 1.00 95.38 200 ARG A CA 1
ATOM 1542 C C . ARG A 1 200 ? -11.493 6.559 23.159 1.00 95.38 200 ARG A C 1
ATOM 1544 O O . ARG A 1 200 ? -11.918 7.704 23.261 1.00 95.38 200 ARG A O 1
ATOM 1551 N N . ALA A 1 201 ? -10.212 6.245 23.341 1.00 95.06 201 ALA A N 1
ATOM 1552 C CA . ALA A 1 201 ? -9.213 7.232 23.735 1.00 95.06 201 ALA A CA 1
ATOM 1553 C C . ALA A 1 201 ? -9.046 8.353 22.691 1.00 95.06 201 ALA A C 1
ATOM 1555 O O . ALA A 1 201 ? -8.876 9.511 23.065 1.00 95.06 201 ALA A O 1
ATOM 1556 N N . ALA A 1 202 ? -9.140 8.044 21.392 1.00 94.31 202 ALA A N 1
ATOM 1557 C CA . ALA A 1 202 ? -9.168 9.056 20.334 1.00 94.31 202 ALA A CA 1
ATOM 1558 C C . ALA A 1 202 ? -10.373 9.999 20.475 1.00 94.31 202 ALA A C 1
ATOM 1560 O O . ALA A 1 202 ? -10.209 11.217 20.475 1.00 94.31 202 ALA A O 1
ATOM 1561 N N . ALA A 1 203 ? -11.572 9.437 20.659 1.00 94.25 203 ALA A N 1
ATOM 1562 C CA . ALA A 1 203 ? -12.803 10.212 20.801 1.00 94.25 203 ALA A CA 1
ATOM 1563 C C . ALA A 1 203 ? -12.796 11.127 22.040 1.00 94.25 203 ALA A C 1
ATOM 1565 O O . ALA A 1 203 ? -13.318 12.237 21.979 1.00 94.25 203 ALA A O 1
ATOM 1566 N N . GLU A 1 204 ? -12.185 10.685 23.142 1.00 95.06 204 GLU A N 1
ATOM 1567 C CA . GLU A 1 204 ? -12.059 11.471 24.376 1.00 95.06 204 GLU A CA 1
ATOM 1568 C C . GLU A 1 204 ? -11.037 12.609 24.264 1.00 95.06 204 GLU A C 1
ATOM 1570 O O . GLU A 1 204 ? -11.242 13.675 24.846 1.00 95.06 204 GLU A O 1
ATOM 1575 N N . ARG A 1 205 ? -9.931 12.404 23.533 1.00 94.12 205 ARG A N 1
ATOM 1576 C CA . ARG A 1 205 ? -8.846 13.395 23.438 1.00 94.12 205 ARG A CA 1
ATOM 1577 C C . ARG A 1 205 ? -9.071 14.469 22.375 1.00 94.12 205 ARG A C 1
ATOM 1579 O O . ARG A 1 205 ? -8.496 15.546 22.503 1.00 94.12 205 ARG A O 1
ATOM 1586 N N . GLY A 1 206 ? -9.883 14.196 21.355 1.00 92.12 206 GLY A N 1
ATOM 1587 C CA . GLY A 1 206 ? -10.261 15.177 20.338 1.00 92.12 206 GLY A CA 1
ATOM 1588 C C . GLY A 1 206 ? -9.800 14.835 18.915 1.00 92.12 206 GLY A C 1
ATOM 1589 O O . GLY A 1 206 ? -9.194 13.790 18.678 1.00 92.12 206 GLY A O 1
ATOM 1590 N N . PRO A 1 207 ? -10.106 15.710 17.940 1.00 90.50 207 PRO A N 1
ATOM 1591 C CA . PRO A 1 207 ? -9.990 15.411 16.511 1.00 90.50 207 PRO A CA 1
ATOM 1592 C C . PRO A 1 207 ? -8.548 15.256 16.011 1.00 90.50 207 PRO A C 1
ATOM 1594 O O . PRO A 1 207 ? -8.339 14.648 14.964 1.00 90.50 207 PRO A O 1
ATOM 1597 N N . GLU A 1 208 ? -7.550 15.784 16.723 1.00 92.06 208 GLU A N 1
ATOM 1598 C CA . GLU A 1 208 ? -6.142 15.586 16.363 1.00 92.06 208 GLU A CA 1
ATOM 1599 C C . GLU A 1 208 ? -5.590 14.200 16.739 1.00 92.06 208 GLU A C 1
ATOM 1601 O O . GLU A 1 208 ? -4.465 13.873 16.354 1.00 92.06 208 GLU A O 1
ATOM 1606 N N . PHE A 1 209 ? -6.343 13.400 17.501 1.00 95.19 209 PHE A N 1
ATOM 1607 C CA . PHE A 1 209 ? -5.961 12.048 17.890 1.00 95.19 209 PHE A CA 1
ATOM 1608 C C . PHE A 1 209 ? -6.668 11.018 17.013 1.00 95.19 209 PHE A C 1
ATOM 1610 O O . PHE A 1 209 ? -7.893 10.986 16.924 1.00 95.19 209 PHE A O 1
ATOM 1617 N N . VAL A 1 210 ? -5.893 10.137 16.382 1.00 94.62 210 VAL A N 1
ATOM 1618 C CA . VAL A 1 210 ? -6.415 9.146 15.436 1.00 94.62 210 VAL A CA 1
ATOM 1619 C C . VAL A 1 210 ? -5.886 7.762 15.788 1.00 94.62 210 VAL A C 1
ATOM 1621 O O . VAL A 1 210 ? -4.680 7.563 15.946 1.00 94.62 210 VAL A O 1
ATOM 1624 N N . ALA A 1 211 ? -6.796 6.794 15.898 1.00 96.31 211 ALA A N 1
ATOM 1625 C CA . ALA A 1 211 ? -6.439 5.387 16.008 1.00 96.31 211 ALA A CA 1
ATOM 1626 C C . ALA A 1 211 ? -6.034 4.853 14.627 1.00 96.31 211 ALA A C 1
ATOM 1628 O O . ALA A 1 211 ? -6.799 4.965 13.666 1.00 96.31 211 ALA A O 1
ATOM 1629 N N . VAL A 1 212 ? -4.848 4.257 14.522 1.00 96.00 212 VAL A N 1
ATOM 1630 C CA . VAL A 1 212 ? -4.266 3.756 13.270 1.00 96.00 212 VAL A CA 1
ATOM 1631 C C . VAL A 1 212 ? -3.409 2.509 13.506 1.00 96.00 212 VAL A C 1
ATOM 1633 O O . VAL A 1 212 ? -3.054 2.166 14.635 1.00 96.00 212 VAL A O 1
ATOM 1636 N N . GLY A 1 213 ? -3.041 1.837 12.421 1.00 94.00 213 GLY A N 1
ATOM 1637 C CA . GLY A 1 213 ? -1.932 0.894 12.388 1.00 94.00 213 GLY A CA 1
ATOM 1638 C C . GLY A 1 213 ? -0.669 1.520 11.807 1.00 94.00 213 GLY A C 1
ATOM 1639 O O . GLY A 1 213 ? -0.729 2.474 11.031 1.00 94.00 213 GLY A O 1
ATOM 1640 N N . ARG A 1 214 ? 0.491 0.976 12.181 1.00 87.94 214 ARG A N 1
ATOM 1641 C CA . ARG A 1 214 ? 1.807 1.446 11.703 1.00 87.94 214 ARG A CA 1
ATOM 1642 C C . ARG A 1 214 ? 2.419 0.555 10.625 1.00 87.94 214 ARG A C 1
ATOM 1644 O O . ARG A 1 214 ? 3.432 0.916 10.036 1.00 87.94 214 ARG A O 1
ATOM 1651 N N . THR A 1 215 ? 1.821 -0.606 10.363 1.00 85.50 215 THR A N 1
ATOM 1652 C CA . THR A 1 215 ? 2.337 -1.584 9.404 1.00 85.50 215 THR A CA 1
ATOM 1653 C C . THR A 1 215 ? 1.224 -2.095 8.485 1.00 85.50 215 THR A C 1
ATOM 1655 O O . THR A 1 215 ? 0.127 -2.404 8.949 1.00 85.50 215 THR A O 1
ATOM 1658 N N . PRO A 1 216 ? 1.476 -2.228 7.172 1.00 81.56 216 PRO A N 1
ATOM 1659 C CA . PRO A 1 216 ? 0.463 -2.689 6.227 1.00 81.56 216 PRO A CA 1
ATOM 1660 C C . PRO A 1 216 ? 0.189 -4.199 6.289 1.00 81.56 216 PRO A C 1
ATOM 1662 O O . PRO A 1 216 ? -0.841 -4.636 5.779 1.00 81.56 216 PRO A O 1
ATOM 1665 N N . TRP A 1 217 ? 1.099 -4.997 6.862 1.00 80.31 217 TRP A N 1
ATOM 1666 C CA . TRP A 1 217 ? 1.018 -6.466 6.886 1.00 80.31 217 TRP A CA 1
ATOM 1667 C C . TRP A 1 217 ? 0.431 -7.046 8.177 1.00 80.31 217 TRP A C 1
ATOM 1669 O O . TRP A 1 217 ? 0.049 -8.212 8.201 1.00 80.31 217 TRP A O 1
ATOM 1679 N N . GLN A 1 218 ? 0.345 -6.255 9.249 1.00 86.12 218 GLN A N 1
ATOM 1680 C CA . GLN A 1 218 ? -0.221 -6.691 10.522 1.00 86.12 218 GLN A CA 1
ATOM 1681 C C . GLN A 1 218 ? -1.458 -5.838 10.835 1.00 86.12 218 GLN A C 1
ATOM 1683 O O . GLN A 1 218 ? -1.321 -4.625 11.010 1.00 86.12 218 GLN A O 1
ATOM 1688 N N . PRO A 1 219 ? -2.668 -6.426 10.897 1.00 89.56 219 PRO A N 1
ATOM 1689 C CA . PRO A 1 219 ? -3.885 -5.680 11.190 1.00 89.56 219 PRO A CA 1
ATOM 1690 C C . PRO A 1 219 ? -3.804 -4.947 12.522 1.00 89.56 219 PRO A C 1
ATOM 1692 O O . PRO A 1 219 ? -3.406 -5.525 13.529 1.00 89.56 219 PRO A O 1
ATOM 1695 N N . ALA A 1 220 ? -4.197 -3.678 12.535 1.00 93.06 220 ALA A N 1
ATOM 1696 C CA . ALA A 1 220 ? -4.377 -2.906 13.764 1.00 93.06 220 ALA A CA 1
ATOM 1697 C C . ALA A 1 220 ? -5.839 -2.875 14.228 1.00 93.06 220 ALA A C 1
ATOM 1699 O O . ALA A 1 220 ? -6.120 -2.460 15.345 1.00 93.06 220 ALA A O 1
ATOM 1700 N N . PHE A 1 221 ? -6.770 -3.326 13.388 1.00 95.69 221 PHE A N 1
ATOM 1701 C CA . PHE A 1 221 ? -8.202 -3.363 13.670 1.00 95.69 221 PHE A CA 1
ATOM 1702 C C . PHE A 1 221 ? -8.744 -4.774 13.445 1.00 95.69 221 PHE A C 1
ATOM 1704 O O . PHE A 1 221 ? -8.176 -5.499 12.626 1.00 95.69 221 PHE A O 1
ATOM 1711 N N . PRO A 1 222 ? -9.820 -5.178 14.142 1.00 94.81 222 PRO A N 1
ATOM 1712 C CA . PRO A 1 222 ? -10.502 -6.432 13.862 1.00 94.81 222 PRO A CA 1
ATOM 1713 C C . PRO A 1 222 ? -10.971 -6.493 12.408 1.00 94.81 222 PRO A C 1
ATOM 1715 O O . PRO A 1 222 ? -11.665 -5.597 11.922 1.00 94.81 222 PRO A O 1
ATOM 1718 N N . VAL A 1 223 ? -10.608 -7.566 11.714 1.00 93.62 223 VAL A N 1
ATOM 1719 C CA . VAL A 1 223 ? -10.986 -7.806 10.320 1.00 93.62 223 VAL A CA 1
ATOM 1720 C C . VAL A 1 223 ? -11.774 -9.103 10.244 1.00 93.62 223 VAL A C 1
ATOM 1722 O O . VAL A 1 223 ? -11.341 -10.138 10.745 1.00 93.62 223 VAL A O 1
ATOM 1725 N N . SER A 1 224 ? -12.940 -9.060 9.603 1.00 91.75 224 SER A N 1
ATOM 1726 C CA . SER A 1 224 ? -13.748 -10.258 9.383 1.00 91.75 224 SER A CA 1
ATOM 1727 C C . SER A 1 224 ? -13.163 -11.121 8.264 1.00 91.75 224 SER A C 1
ATOM 1729 O O . SER A 1 224 ? -12.687 -10.613 7.242 1.00 91.75 224 SER A O 1
ATOM 1731 N N . GLY A 1 225 ? -13.250 -12.442 8.426 1.00 87.38 225 GLY A N 1
ATOM 1732 C CA . GLY A 1 225 ? -12.901 -13.377 7.359 1.00 87.38 225 GLY A CA 1
ATOM 1733 C C . GLY A 1 225 ? -13.788 -13.173 6.132 1.00 87.38 225 GLY A C 1
ATOM 1734 O O . GLY A 1 225 ? -14.942 -12.750 6.243 1.00 87.38 225 GLY A O 1
ATOM 1735 N N . VAL A 1 226 ? -13.239 -13.428 4.950 1.00 83.81 226 VAL A N 1
ATOM 1736 C CA . VAL A 1 226 ? -13.993 -13.394 3.695 1.00 83.81 226 VAL A CA 1
ATOM 1737 C C . VAL A 1 226 ? -14.626 -14.768 3.495 1.00 83.81 226 VAL A C 1
ATOM 1739 O O . VAL A 1 226 ? -13.932 -15.756 3.275 1.00 83.81 226 VAL A O 1
ATOM 1742 N N . SER A 1 227 ? -15.952 -14.852 3.594 1.00 79.44 227 SER A N 1
ATOM 1743 C CA . SER A 1 227 ? -16.693 -16.077 3.292 1.00 79.44 227 SER A CA 1
ATOM 1744 C C . SER A 1 227 ? -16.950 -16.203 1.787 1.00 79.44 227 SER A C 1
ATOM 1746 O O . SER A 1 227 ? -17.046 -15.214 1.065 1.00 79.44 227 SER A O 1
ATOM 1748 N N . GLY A 1 228 ? -17.037 -17.440 1.290 1.00 70.00 228 GLY A N 1
ATOM 1749 C CA . GLY A 1 228 ? -17.348 -17.720 -0.120 1.00 70.00 228 GLY A CA 1
ATOM 1750 C C . GLY A 1 228 ? -16.169 -17.627 -1.097 1.00 70.00 228 GLY A C 1
ATOM 1751 O O . GLY A 1 228 ? -16.312 -18.051 -2.239 1.00 70.00 228 GLY A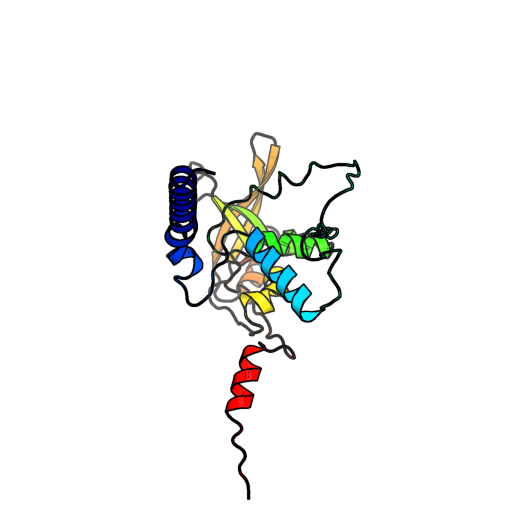 O 1
ATOM 1752 N N . LEU A 1 229 ? -14.996 -17.163 -0.658 1.00 63.62 229 LEU A N 1
ATOM 1753 C CA . LEU A 1 229 ? -13.745 -17.216 -1.420 1.00 63.62 229 LEU A CA 1
ATOM 1754 C C . LEU A 1 229 ? -12.740 -18.089 -0.658 1.00 63.62 229 LEU A C 1
ATOM 1756 O O . LEU A 1 229 ? -12.547 -17.911 0.541 1.00 63.62 229 LEU A O 1
ATOM 1760 N N . ARG A 1 230 ? -12.125 -19.064 -1.336 1.00 55.47 230 ARG A N 1
ATOM 1761 C CA . ARG A 1 230 ? -11.063 -19.916 -0.775 1.00 55.47 230 ARG A CA 1
ATOM 1762 C C . ARG A 1 230 ? -9.886 -19.965 -1.734 1.00 55.47 230 ARG A C 1
ATOM 1764 O O . ARG A 1 230 ? -10.069 -19.927 -2.949 1.00 55.47 230 ARG A O 1
ATOM 1771 N N . GLU A 1 231 ? -8.688 -20.077 -1.181 1.00 58.03 231 GLU A N 1
ATOM 1772 C CA . GLU A 1 231 ? -7.471 -20.244 -1.963 1.00 58.03 231 GLU A CA 1
ATOM 1773 C C . GLU A 1 231 ? -7.556 -21.519 -2.818 1.00 58.03 231 GLU A C 1
ATOM 1775 O O . GLU A 1 231 ? -7.820 -22.611 -2.310 1.00 58.03 231 GLU A O 1
ATOM 1780 N N . ILE A 1 232 ? -7.331 -21.386 -4.129 1.00 54.62 232 ILE A N 1
ATOM 1781 C CA . ILE A 1 232 ? -7.492 -22.471 -5.115 1.00 54.62 232 ILE A CA 1
ATOM 1782 C C . ILE A 1 232 ? -6.583 -23.673 -4.798 1.00 54.62 232 ILE A C 1
ATOM 1784 O O . ILE A 1 232 ? -6.904 -24.804 -5.163 1.00 54.62 232 ILE A O 1
ATOM 1788 N N . GLN A 1 233 ? -5.474 -23.466 -4.082 1.00 52.56 233 GLN A N 1
ATOM 1789 C CA . GLN A 1 233 ? -4.556 -24.543 -3.713 1.00 52.56 233 GLN A CA 1
ATOM 1790 C C . GLN A 1 233 ? -5.207 -25.573 -2.767 1.00 52.56 233 GLN A C 1
ATOM 1792 O O . GLN A 1 233 ? -5.044 -26.774 -2.982 1.00 52.56 233 GLN A O 1
ATOM 1797 N N . SER A 1 234 ? -6.075 -25.132 -1.846 1.00 50.28 234 SER A N 1
ATOM 1798 C CA . SER A 1 234 ? -6.865 -26.018 -0.966 1.00 50.28 234 SER A CA 1
ATOM 1799 C C . SER A 1 234 ? -7.851 -26.929 -1.725 1.00 50.28 234 SER A C 1
ATOM 1801 O O . SER A 1 234 ? -8.276 -27.980 -1.237 1.00 50.28 234 SER A O 1
ATOM 1803 N N . PHE A 1 235 ? -8.187 -26.566 -2.966 1.00 47.38 235 PHE A N 1
ATOM 1804 C CA . PHE A 1 235 ? -9.046 -27.361 -3.844 1.00 47.38 235 PHE A CA 1
ATOM 1805 C C . PHE A 1 235 ? -8.318 -28.561 -4.468 1.00 47.38 235 PHE A C 1
ATOM 1807 O O . PHE A 1 235 ? -8.966 -29.515 -4.902 1.00 47.38 235 PHE A O 1
ATOM 1814 N N . ARG A 1 236 ? -6.978 -28.529 -4.549 1.00 46.31 236 ARG A N 1
ATOM 1815 C CA . ARG A 1 236 ? -6.194 -29.662 -5.067 1.00 46.31 236 ARG A CA 1
ATOM 1816 C C . ARG A 1 236 ? -6.020 -30.745 -4.009 1.00 46.31 236 ARG A C 1
ATOM 1818 O O . ARG A 1 236 ? -6.226 -31.907 -4.327 1.00 46.31 236 ARG A O 1
ATOM 1825 N N . GLU A 1 237 ? -5.735 -30.367 -2.766 1.00 47.44 237 GLU A N 1
ATOM 1826 C CA . GLU A 1 237 ? -5.515 -31.314 -1.658 1.00 47.44 237 GLU A CA 1
ATOM 1827 C C . GLU A 1 237 ? -6.782 -32.093 -1.277 1.00 47.44 237 GLU A C 1
ATOM 1829 O O . GLU A 1 237 ? -6.724 -33.284 -0.983 1.00 47.44 237 GLU A O 1
ATOM 1834 N N . SER A 1 238 ? -7.953 -31.459 -1.372 1.00 47.69 238 SER A N 1
ATOM 1835 C CA . SER A 1 238 ? -9.244 -32.109 -1.101 1.00 47.69 238 SER A CA 1
ATOM 1836 C C . SER A 1 238 ? -9.663 -33.136 -2.162 1.00 47.69 238 SER A C 1
ATOM 1838 O O . SER A 1 238 ? -10.467 -34.016 -1.864 1.00 47.69 238 SER A O 1
ATOM 1840 N N . ARG A 1 239 ? -9.108 -33.084 -3.382 1.00 47.47 239 ARG A N 1
ATOM 1841 C CA . ARG A 1 239 ? -9.367 -34.100 -4.422 1.00 47.47 239 ARG A CA 1
ATOM 1842 C C . ARG A 1 239 ? -8.451 -35.313 -4.330 1.00 47.47 239 ARG A C 1
ATOM 1844 O O . ARG A 1 239 ? -8.840 -36.378 -4.791 1.00 47.47 239 ARG A O 1
ATOM 1851 N N . THR A 1 240 ? -7.271 -35.185 -3.732 1.00 52.91 240 THR A N 1
ATOM 1852 C CA . THR A 1 240 ? -6.324 -36.302 -3.589 1.00 52.91 240 THR A CA 1
ATOM 1853 C C . THR A 1 240 ? -6.600 -37.191 -2.373 1.00 52.91 240 THR A C 1
ATOM 1855 O O . THR A 1 240 ? -6.070 -38.294 -2.314 1.00 52.91 240 THR A O 1
ATOM 1858 N N . GLY A 1 241 ? -7.435 -36.752 -1.422 1.00 46.88 241 GLY A N 1
ATOM 1859 C CA . GLY A 1 241 ? -7.805 -37.528 -0.226 1.00 46.88 241 GLY A CA 1
ATOM 1860 C C . GLY A 1 241 ? -9.096 -38.354 -0.338 1.00 46.88 241 GLY A C 1
ATOM 1861 O O . GLY A 1 241 ? -9.407 -39.123 0.567 1.00 46.88 241 GLY A O 1
ATOM 1862 N N . GLY A 1 242 ? -9.858 -38.210 -1.426 1.00 45.62 242 GLY A N 1
ATOM 1863 C CA . GLY A 1 242 ? -11.113 -38.933 -1.655 1.00 45.62 242 GLY A CA 1
ATOM 1864 C C . GLY A 1 242 ? -10.886 -40.292 -2.310 1.00 45.62 242 GLY A C 1
ATOM 1865 O O . GLY A 1 242 ? -11.267 -40.483 -3.462 1.00 45.62 242 GLY A O 1
ATOM 1866 N N . GLY A 1 243 ? -10.231 -41.211 -1.598 1.00 41.06 243 GLY A N 1
ATOM 1867 C CA . GLY A 1 243 ? -10.139 -42.613 -2.002 1.00 41.06 243 GLY A CA 1
ATOM 1868 C C . GLY A 1 243 ? -11.535 -43.221 -2.125 1.00 41.06 243 GLY A C 1
ATOM 1869 O O . GLY A 1 243 ? -12.320 -43.205 -1.179 1.00 41.06 243 GLY A O 1
ATOM 1870 N N . ILE A 1 244 ? -11.839 -43.715 -3.320 1.00 43.59 244 ILE A N 1
ATOM 1871 C CA . ILE A 1 244 ? -13.074 -44.404 -3.680 1.00 43.59 244 ILE A CA 1
ATOM 1872 C C . ILE A 1 244 ? -13.136 -45.685 -2.838 1.00 43.59 244 ILE A C 1
ATOM 1874 O O . ILE A 1 244 ? -12.298 -46.569 -2.994 1.00 43.59 244 ILE A O 1
ATOM 1878 N N . MET A 1 245 ? -14.090 -45.764 -1.912 1.00 43.62 245 MET A N 1
ATOM 1879 C CA . MET A 1 245 ? -14.435 -47.008 -1.229 1.00 43.62 245 MET A CA 1
ATOM 1880 C C . MET A 1 245 ? -15.482 -47.697 -2.106 1.00 43.62 245 MET A C 1
ATOM 1882 O O . MET A 1 245 ? -16.658 -47.343 -2.056 1.00 43.62 245 MET A O 1
ATOM 1886 N N . GLU A 1 246 ? -15.035 -48.593 -2.986 1.00 39.62 246 GLU A N 1
ATOM 1887 C CA . GLU A 1 246 ? -15.926 -49.511 -3.698 1.00 39.62 246 GLU A CA 1
ATOM 1888 C C . GLU A 1 246 ? -16.438 -50.561 -2.701 1.00 39.62 246 GLU A C 1
ATOM 1890 O O . GLU A 1 246 ? -15.648 -51.228 -2.029 1.00 39.62 246 GLU A O 1
ATOM 1895 N N . THR A 1 247 ? -17.761 -50.668 -2.592 1.00 50.16 247 THR A N 1
ATOM 1896 C CA . THR A 1 247 ? -18.481 -51.828 -2.042 1.00 50.16 247 THR A CA 1
ATOM 1897 C C . THR A 1 247 ? -19.162 -52.570 -3.168 1.00 50.16 247 THR A C 1
ATOM 1899 O O . THR A 1 247 ? -19.759 -51.861 -4.013 1.00 50.16 247 THR A O 1
#

pLDDT: mean 76.1, std 20.57, range [28.08, 97.75]

Sequence (247 aa):
MKKIDLVFVAAILATAAALRLSAPWDDVLGSSRVNFLETDAWYHVRLVENQVRNFPHRVTVDPYAAPNGQYVAALAPASNPTPGGAPTSAAFLTSTDAGNGALAGRFQNLADWAGIPTSRFYSLCYSRERASEPWSPTYIYTEAYYQSMVSRLMVLGGQGVTPVNNTWLLRTQQRNDAARREFCEVSDAQSYATADEAKRAAAERGPEFVAVGRTPWQPAFPVSGVSGLREIQSFRESRTGGGIMET

Foldseek 3Di:
DDPVVVVVVVVVVVVVCCCVCVVCPCVQPVDPHGDDPDPVSVVVVVQVVVVVVDPPDHDQWAVQPALVTDGDPDPDDDDDDDDDDDDDVPVVPPPDDPPPPDCVVSVCSVCVSVVHDCVVAKDWAWEDPDPPDDTDIFIWGAPVNCQDPCLCCVQVVLAWDFAFQFKKKWQWDWDADPVRDIGIYTDDIDTDGHQVVQVVVQVVVDDRIGITGRDSNGDNHTYHGHPPDHDCVVVVVVVVPPDDDDD

Radius of gyration: 25.4 Å; chains: 1; bounding box: 56×79×68 Å